Protein AF-A0A7S4DK28-F1 (afdb_monomer_lite)

Secondary structure (DSSP, 8-state):
-TTTTSSSS--TTHHHHHHSPPP-PPP--SPPPPP--HHHHHHHHHHHH-TTS-------TTS--PPPHHHHHHHHHHHHHHHH---HHHHHHHHHHHHHHHHHHHHHHHHHHHHHHHHHTTHHHHTSHHHHHHHHHHHHHHHHS-GGGS-HHHHHHHHHHIIIIIS---HHHHHTT-SHHHHHHHHHHHHHH-GGGG-S-HHHHHHHHHHHSS--------TT--HHHHHHHHHHHHHHHHTS---HHHHHHHHHHHHHHGGGS-HHHHHHHHHHH-

Foldseek 3Di:
DPVVCPDVDDDPCVVVCVVVPDDDDDPDPDDDDDDDDQLVVQLVVVCVVCVVQPPPDDDDVVPVDQPRLSSQLSVQLVCCCVPVVDDSVRSNVVSVVVVVVLLVVLLVLLLVLLVCCLVPPCVVQVVDPVSVVLLVVVVVVCVVPPPVPDDPVVVVVNLCCCQCPVSVHDPSSLVNNPDDSSVVSSLSSCCSHPVSNVDDPVVVVCVVCVCVPDPDPPPPPDPPDDLVVVLVVLLVVVVVVVPDPDDPVVVVVVVVVCVVCLVVDDPVSSVSNVVSVD

Structure (mmCIF, N/CA/C/O backbone):
data_AF-A0A7S4DK28-F1
#
_entry.id   AF-A0A7S4DK28-F1
#
loop_
_atom_site.group_PDB
_atom_site.id
_atom_site.type_symbol
_atom_site.label_atom_id
_atom_site.label_alt_id
_atom_site.label_comp_id
_atom_site.label_asym_id
_atom_site.label_entity_id
_atom_site.label_seq_id
_atom_site.pdbx_PDB_ins_code
_atom_site.Cartn_x
_atom_site.Cartn_y
_atom_site.Cartn_z
_atom_site.occupancy
_atom_site.B_iso_or_equiv
_atom_site.auth_seq_id
_atom_site.auth_comp_id
_atom_site.auth_asym_id
_atom_site.auth_atom_id
_atom_site.pdbx_PDB_model_num
ATOM 1 N N . MET A 1 1 ? 9.542 38.299 45.474 1.00 77.19 1 MET A N 1
ATOM 2 C CA . MET A 1 1 ? 10.871 38.608 44.904 1.00 77.19 1 MET A CA 1
ATOM 3 C C . MET A 1 1 ? 10.907 39.960 44.199 1.00 77.19 1 MET A C 1
ATOM 5 O O . MET A 1 1 ? 11.584 40.838 44.705 1.00 77.19 1 MET A O 1
ATOM 9 N N . ILE A 1 2 ? 10.165 40.184 43.101 1.00 83.56 2 ILE A N 1
ATOM 10 C CA . ILE A 1 2 ? 10.126 41.513 42.442 1.00 83.56 2 ILE A CA 1
ATOM 11 C C . ILE A 1 2 ? 9.365 42.534 43.308 1.00 83.56 2 ILE A C 1
ATOM 13 O O . ILE A 1 2 ? 9.913 43.566 43.671 1.00 83.56 2 ILE A O 1
ATOM 17 N N . ARG A 1 3 ? 8.139 42.205 43.753 1.00 83.81 3 ARG A N 1
ATOM 18 C CA . ARG A 1 3 ? 7.359 43.064 44.675 1.00 83.81 3 ARG A CA 1
ATOM 19 C C . ARG A 1 3 ? 8.015 43.280 46.044 1.00 83.81 3 ARG A C 1
ATOM 21 O O . ARG A 1 3 ? 7.770 44.294 46.674 1.00 83.81 3 ARG A O 1
ATOM 28 N N . SER A 1 4 ? 8.829 42.327 46.497 1.00 87.81 4 SER A N 1
ATOM 29 C CA . SER A 1 4 ? 9.547 42.403 47.777 1.00 87.81 4 SER A CA 1
ATOM 30 C C . SER A 1 4 ? 10.893 43.133 47.673 1.00 87.81 4 SER A C 1
ATOM 32 O O . SER A 1 4 ? 11.624 43.165 48.654 1.00 87.81 4 SER A O 1
ATOM 34 N N . GLY A 1 5 ? 11.262 43.657 46.495 1.00 85.56 5 GLY A N 1
ATOM 35 C CA . GLY A 1 5 ? 12.517 44.388 46.272 1.00 85.56 5 GLY A CA 1
ATOM 36 C C . GLY A 1 5 ? 13.781 43.524 46.179 1.00 85.56 5 GLY A C 1
ATOM 37 O O . GLY A 1 5 ? 14.866 44.048 45.970 1.00 85.56 5 GLY A O 1
ATOM 38 N N . THR A 1 6 ? 13.658 42.200 46.291 1.00 91.38 6 THR A N 1
ATOM 39 C CA . THR A 1 6 ? 14.779 41.245 46.214 1.00 91.38 6 THR A CA 1
ATOM 40 C C . THR A 1 6 ? 15.391 41.172 44.810 1.00 91.38 6 THR A C 1
ATOM 42 O O . THR A 1 6 ? 16.567 40.862 44.662 1.00 91.38 6 THR A O 1
ATOM 45 N N . ILE A 1 7 ? 14.595 41.448 43.772 1.00 87.62 7 ILE A N 1
ATOM 46 C CA . ILE A 1 7 ? 15.046 41.551 42.378 1.00 87.62 7 ILE A CA 1
ATOM 47 C C . ILE A 1 7 ? 14.750 42.972 41.903 1.00 87.62 7 ILE A C 1
ATOM 49 O O . ILE A 1 7 ? 13.593 43.315 41.658 1.00 87.62 7 ILE A O 1
ATOM 53 N N . SER A 1 8 ? 15.796 43.788 41.781 1.00 88.44 8 SER A N 1
ATOM 54 C CA . SER A 1 8 ? 15.693 45.232 41.525 1.00 88.44 8 SER A CA 1
ATOM 55 C C . SER A 1 8 ? 15.269 45.570 40.095 1.00 88.44 8 SER A C 1
ATOM 57 O O . SER A 1 8 ? 14.624 46.588 39.864 1.00 88.44 8 SER A O 1
ATOM 59 N N . LYS A 1 9 ? 15.617 44.718 39.124 1.00 93.31 9 LYS A N 1
ATOM 60 C CA . LYS A 1 9 ? 15.214 44.865 37.722 1.00 93.31 9 LYS A CA 1
ATOM 61 C C . LYS A 1 9 ? 14.485 43.598 37.277 1.00 93.31 9 LYS A C 1
ATOM 63 O O . LYS A 1 9 ? 15.088 42.525 37.336 1.00 93.31 9 LYS A O 1
ATOM 68 N N . PRO A 1 10 ? 13.213 43.686 36.848 1.00 90.38 10 PRO A N 1
ATOM 69 C CA . PRO A 1 10 ? 12.496 42.517 36.369 1.00 90.38 10 PRO A CA 1
ATOM 70 C C . PRO A 1 10 ? 13.215 41.934 35.139 1.00 90.38 10 PRO A C 1
ATOM 72 O O . PRO A 1 10 ? 13.702 42.697 34.296 1.00 90.38 10 PRO A O 1
ATOM 75 N N . PRO A 1 11 ? 13.301 40.600 35.018 1.00 93.06 11 PRO A N 1
ATOM 76 C CA . PRO A 1 11 ? 13.865 39.954 33.838 1.00 93.06 11 PRO A CA 1
ATOM 77 C C . PRO A 1 11 ? 13.116 40.344 32.558 1.00 93.06 11 PRO A C 1
ATOM 79 O O . PRO A 1 11 ? 11.918 40.621 32.598 1.00 93.06 11 PRO A O 1
ATOM 82 N N . ALA A 1 12 ? 13.796 40.299 31.409 1.00 95.19 12 ALA A N 1
ATOM 83 C CA . ALA A 1 12 ? 13.218 40.696 30.119 1.00 95.19 12 ALA A CA 1
ATOM 84 C C . ALA A 1 12 ? 11.949 39.905 29.731 1.00 95.19 12 ALA A C 1
ATOM 86 O O . ALA A 1 12 ? 11.089 40.428 29.031 1.00 95.19 12 ALA A O 1
ATOM 87 N N . TRP A 1 13 ? 11.801 38.670 30.222 1.00 93.50 13 TRP A N 1
ATOM 88 C CA . TRP A 1 13 ? 10.624 37.828 29.986 1.00 93.50 13 TRP A CA 1
ATOM 89 C C . TRP A 1 13 ? 9.422 38.157 30.887 1.00 93.50 13 TRP A C 1
ATOM 91 O O . TRP A 1 13 ? 8.311 37.714 30.606 1.00 93.50 13 TRP A O 1
ATOM 101 N N . TYR A 1 14 ? 9.603 38.921 31.971 1.00 93.88 14 TYR A N 1
ATOM 102 C CA . TYR A 1 14 ? 8.549 39.160 32.964 1.00 93.88 14 TYR A CA 1
ATOM 103 C C . TYR A 1 14 ? 7.322 39.897 32.390 1.00 93.88 14 TYR A C 1
ATOM 105 O O . TYR A 1 14 ? 6.210 39.420 32.614 1.00 93.88 14 TYR A O 1
ATOM 113 N N . PRO A 1 15 ? 7.465 40.978 31.591 1.00 92.56 15 PRO A N 1
ATOM 114 C CA . PRO A 1 15 ? 6.314 41.623 30.952 1.00 92.56 15 PRO A CA 1
ATOM 115 C C . PRO A 1 15 ? 5.544 40.692 30.005 1.00 92.56 15 PRO A C 1
ATOM 117 O O . PRO A 1 15 ? 4.325 40.799 29.916 1.00 92.56 15 PRO A O 1
ATOM 120 N N . ILE A 1 16 ? 6.238 39.757 29.343 1.00 93.19 16 ILE A N 1
ATOM 121 C CA . ILE A 1 16 ? 5.635 38.785 28.418 1.00 93.19 16 ILE A CA 1
ATOM 122 C C . ILE A 1 16 ? 4.750 37.801 29.195 1.00 93.19 16 ILE A C 1
ATOM 124 O O . ILE A 1 16 ? 3.598 37.594 28.825 1.00 93.19 16 ILE A O 1
ATOM 128 N N . LEU A 1 17 ? 5.236 37.259 30.318 1.00 91.44 17 LEU A N 1
ATOM 129 C CA . LEU A 1 17 ? 4.437 36.365 31.170 1.00 91.44 17 LEU A CA 1
ATOM 130 C C . LEU A 1 17 ? 3.253 37.069 31.844 1.00 91.44 17 LEU A C 1
ATOM 132 O O . LEU A 1 17 ? 2.243 36.433 32.128 1.00 91.44 17 LEU A O 1
ATOM 136 N N . CYS A 1 18 ? 3.348 38.376 32.100 1.00 90.06 18 CYS A N 1
ATOM 137 C CA . CYS A 1 18 ? 2.207 39.145 32.598 1.00 90.06 18 CYS A CA 1
ATOM 138 C C . CYS A 1 18 ? 1.114 39.342 31.535 1.00 90.06 18 CYS A C 1
ATOM 140 O O . CYS A 1 18 ? -0.053 39.465 31.897 1.00 90.06 18 CYS A O 1
ATOM 142 N N . GLN A 1 19 ? 1.478 39.386 30.250 1.00 94.25 19 GLN A N 1
ATOM 143 C CA . GLN A 1 19 ? 0.526 39.492 29.136 1.00 94.25 19 GLN A CA 1
ATOM 144 C C . GLN A 1 19 ? -0.069 38.134 28.747 1.00 94.25 19 GLN A C 1
ATOM 146 O O . GLN A 1 19 ? -1.202 38.071 28.277 1.00 94.25 19 GLN A O 1
ATOM 151 N N . LEU A 1 20 ? 0.685 37.057 28.961 1.00 92.94 20 LEU A N 1
ATOM 152 C CA . LEU A 1 20 ? 0.301 35.684 28.657 1.00 92.94 20 LEU A CA 1
ATOM 153 C C . LEU A 1 20 ? 0.347 34.857 29.947 1.00 92.94 20 LEU A C 1
ATOM 155 O O . LEU A 1 20 ? 1.321 34.129 30.169 1.00 92.94 20 LEU A O 1
ATOM 159 N N . PRO A 1 21 ? -0.664 34.989 30.831 1.00 89.00 21 PRO A N 1
ATOM 160 C CA . PRO A 1 21 ? -0.707 34.180 32.037 1.00 89.00 21 PRO A CA 1
ATOM 161 C C . PRO A 1 21 ? -0.711 32.692 31.655 1.00 89.00 21 PRO A C 1
ATOM 163 O O . PRO A 1 21 ? -1.323 32.319 30.649 1.00 89.00 21 PRO A O 1
ATOM 166 N N . PRO A 1 22 ? -0.039 31.824 32.432 1.00 90.25 22 PRO A N 1
ATOM 167 C CA . PRO A 1 22 ? -0.053 30.397 32.157 1.00 90.25 22 PRO A CA 1
ATOM 168 C C . PRO A 1 22 ? -1.490 29.875 32.202 1.00 90.25 22 PRO A C 1
ATOM 170 O O . PRO A 1 22 ? -2.279 30.262 33.068 1.00 90.25 22 PRO A O 1
ATOM 173 N N . PHE A 1 23 ? -1.822 28.974 31.280 1.00 92.19 23 PHE A N 1
ATOM 174 C CA . PHE A 1 23 ? -3.086 28.256 31.338 1.00 92.19 23 PHE A CA 1
ATOM 175 C C . PHE A 1 23 ? -3.109 27.390 32.601 1.00 92.19 23 PHE A C 1
ATOM 177 O O . PHE A 1 23 ? -2.256 26.519 32.779 1.00 92.19 23 PHE A O 1
ATOM 184 N N . VAL A 1 24 ? -4.080 27.636 33.477 1.00 92.12 24 VAL A N 1
ATOM 185 C CA . VAL A 1 24 ? -4.356 26.776 34.628 1.00 92.12 24 VAL A CA 1
ATOM 186 C C . VAL A 1 24 ? -5.523 25.880 34.224 1.00 92.12 24 VAL A C 1
ATOM 188 O O . VAL A 1 24 ? -6.652 26.377 34.165 1.00 92.12 24 VAL A O 1
ATOM 191 N N . PRO A 1 25 ? -5.282 24.597 33.889 1.00 88.19 25 PRO A N 1
ATOM 192 C CA . PRO A 1 25 ? -6.380 23.693 33.595 1.00 88.19 25 PRO A CA 1
ATOM 193 C C . PRO A 1 25 ? -7.300 23.604 34.819 1.00 88.19 25 PRO A C 1
ATOM 195 O O . PRO A 1 25 ? -6.808 23.623 35.954 1.00 88.19 25 PRO A O 1
ATOM 198 N N . PRO A 1 26 ? -8.625 23.505 34.625 1.00 90.31 26 PRO A N 1
ATOM 199 C CA . PRO A 1 26 ? -9.523 23.223 35.733 1.00 90.31 26 PRO A CA 1
ATOM 200 C C . PRO A 1 26 ? -9.115 21.895 36.394 1.00 90.31 26 PRO A C 1
ATOM 202 O O . PRO A 1 26 ? -8.622 20.999 35.701 1.00 90.31 26 PRO A O 1
ATOM 205 N N . PRO A 1 27 ? -9.298 21.744 37.718 1.00 89.50 27 PRO A N 1
ATOM 206 C CA . PRO A 1 27 ? -9.017 20.483 38.389 1.00 89.50 27 PRO A CA 1
ATOM 207 C C . PRO A 1 27 ? -9.856 19.373 37.748 1.00 89.50 27 PRO A C 1
ATOM 209 O O . PRO A 1 27 ? -11.085 19.420 37.756 1.00 89.50 27 PRO A O 1
ATOM 212 N N . ILE A 1 28 ? -9.177 18.390 37.160 1.00 89.19 28 ILE A N 1
ATOM 213 C CA . ILE A 1 28 ? -9.814 17.217 36.567 1.00 89.19 28 ILE A CA 1
ATOM 214 C C . ILE A 1 28 ? -10.183 16.286 37.728 1.00 89.19 28 ILE A C 1
ATOM 216 O O . ILE A 1 28 ? -9.306 15.683 38.343 1.00 89.19 28 ILE A O 1
ATOM 220 N N . ALA A 1 29 ? -11.472 16.231 38.069 1.00 83.50 29 ALA A N 1
ATOM 221 C CA . ALA A 1 29 ? -11.976 15.455 39.205 1.00 83.50 29 ALA A CA 1
ATOM 222 C C . ALA A 1 29 ? -11.996 13.937 38.945 1.00 83.50 29 ALA A C 1
ATOM 224 O O . ALA A 1 29 ? -11.961 13.152 39.890 1.00 83.50 29 ALA A O 1
ATOM 225 N N . GLU A 1 30 ? -12.035 13.527 37.676 1.00 89.81 30 GLU A N 1
ATOM 226 C CA . GLU A 1 30 ? -12.199 12.133 37.261 1.00 89.81 30 GLU A CA 1
ATOM 227 C C . GLU A 1 30 ? -11.180 11.756 36.187 1.00 89.81 30 GLU A C 1
ATOM 229 O O . GLU A 1 30 ? -10.823 12.566 35.332 1.00 89.81 30 GLU A O 1
ATOM 234 N N . ALA A 1 31 ? -10.712 10.507 36.212 1.00 89.94 31 ALA A N 1
ATOM 235 C CA . ALA A 1 31 ? -9.841 10.002 35.159 1.00 89.94 31 ALA A CA 1
ATOM 236 C C . ALA A 1 31 ? -10.562 10.067 33.794 1.00 89.94 31 ALA A C 1
ATOM 238 O O . ALA A 1 31 ? -11.756 9.767 33.723 1.00 89.94 31 ALA A O 1
ATOM 239 N N . PRO A 1 32 ? -9.864 10.438 32.706 1.00 89.81 32 PRO A N 1
ATOM 240 C CA . PRO A 1 32 ? -10.473 10.493 31.384 1.00 89.81 32 PRO A CA 1
ATOM 241 C C . PRO A 1 32 ? -11.007 9.116 30.973 1.00 89.81 32 PRO A C 1
ATOM 243 O O . PRO A 1 32 ? -10.368 8.089 31.212 1.00 89.81 32 PRO A O 1
ATOM 246 N N . ALA A 1 33 ? -12.181 9.102 30.339 1.00 91.62 33 ALA A N 1
ATOM 247 C CA . ALA A 1 33 ? -12.779 7.875 29.829 1.00 91.62 33 ALA A CA 1
ATOM 248 C C . ALA A 1 33 ? -11.897 7.239 28.743 1.00 91.62 33 ALA A C 1
ATOM 250 O O . ALA A 1 33 ? -11.272 7.936 27.940 1.00 91.62 33 ALA A O 1
ATOM 251 N N . ASN A 1 34 ? -11.874 5.905 28.700 1.00 94.38 34 ASN A N 1
ATOM 252 C CA . ASN A 1 34 ? -11.157 5.182 27.656 1.00 94.38 34 ASN A CA 1
ATOM 253 C C . ASN A 1 34 ? -11.859 5.368 26.300 1.00 94.38 34 ASN A C 1
ATOM 255 O O . ASN A 1 34 ? -13.059 5.110 26.188 1.00 94.38 34 ASN A O 1
ATOM 259 N N . ILE A 1 35 ? -11.113 5.788 25.277 1.00 94.94 35 ILE A N 1
ATOM 260 C CA . ILE A 1 35 ? -11.628 5.945 23.912 1.00 94.94 35 ILE A CA 1
ATOM 261 C C . ILE A 1 35 ? -11.543 4.581 23.227 1.00 94.94 35 ILE A C 1
ATOM 263 O O . ILE A 1 35 ? -10.454 4.035 23.068 1.00 94.94 35 ILE A O 1
ATOM 267 N N . VAL A 1 36 ? -12.692 4.029 22.838 1.00 94.88 36 VAL A N 1
ATOM 268 C CA . VAL A 1 36 ? -12.794 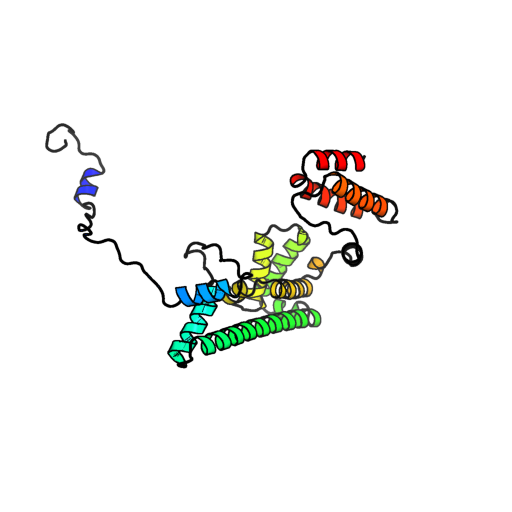2.729 22.162 1.00 94.88 36 VAL A CA 1
ATOM 269 C C . VAL A 1 36 ? -13.535 2.924 20.847 1.00 94.88 36 VAL A C 1
ATOM 271 O O . VAL A 1 36 ? -14.644 3.463 20.843 1.00 94.88 36 VAL A O 1
ATOM 274 N N . PHE A 1 37 ? -12.947 2.470 19.741 1.00 95.75 37 PHE A N 1
ATOM 275 C CA . PHE A 1 37 ? -13.574 2.544 18.425 1.00 95.75 37 PHE A CA 1
ATOM 276 C C . PHE A 1 37 ? -14.290 1.229 18.079 1.00 95.75 37 PHE A C 1
ATOM 278 O O . PHE A 1 37 ? -13.805 0.147 18.423 1.00 95.75 37 PHE A O 1
ATOM 285 N N . PRO A 1 38 ? -15.417 1.270 17.340 1.00 94.62 38 PRO A N 1
ATOM 286 C CA . PRO A 1 38 ? -16.104 0.056 16.886 1.00 94.62 38 PRO A CA 1
ATOM 287 C C . PRO A 1 38 ? -15.207 -0.882 16.059 1.00 94.62 38 PRO A C 1
ATOM 289 O O . PRO A 1 38 ? -15.365 -2.104 16.099 1.00 94.62 38 PRO A O 1
ATOM 292 N N . THR A 1 39 ? -14.235 -0.317 15.340 1.00 96.38 39 THR A N 1
ATOM 293 C CA . THR A 1 39 ? -13.264 -1.043 14.515 1.00 96.38 39 THR A CA 1
ATOM 294 C C . THR A 1 39 ? -12.238 -1.828 15.328 1.00 96.38 39 THR A C 1
ATOM 296 O O . THR A 1 39 ? -11.752 -2.839 14.826 1.00 96.38 39 THR A O 1
ATOM 299 N N . ASP A 1 40 ? -11.947 -1.443 16.576 1.00 95.31 40 ASP A N 1
ATOM 300 C CA . ASP A 1 40 ? -10.876 -2.052 17.385 1.00 95.31 40 ASP A CA 1
ATOM 301 C C . ASP A 1 40 ? -11.120 -3.550 17.605 1.00 95.31 40 ASP A C 1
ATOM 303 O O . ASP A 1 40 ? -10.220 -4.386 17.478 1.00 95.31 40 ASP A O 1
ATOM 307 N N . ARG A 1 41 ? -12.378 -3.918 17.890 1.00 96.38 41 ARG A N 1
ATOM 308 C CA . ARG A 1 41 ? -12.779 -5.320 18.063 1.00 96.38 41 ARG A CA 1
ATOM 309 C C . ARG A 1 41 ? -12.643 -6.104 16.756 1.00 96.38 41 ARG A C 1
ATOM 311 O O . ARG A 1 41 ? -12.155 -7.233 16.781 1.00 96.38 41 ARG A O 1
ATOM 318 N N . LEU A 1 42 ? -13.088 -5.531 15.637 1.00 97.19 42 LEU A N 1
ATOM 319 C CA . LEU A 1 42 ? -13.063 -6.191 14.328 1.00 97.19 42 LEU A CA 1
ATOM 320 C C . LEU A 1 42 ? -11.626 -6.399 13.838 1.00 97.19 42 LEU A C 1
ATOM 322 O O . LEU A 1 42 ? -11.283 -7.492 13.388 1.00 97.19 42 LEU A O 1
ATOM 326 N N . GLN A 1 43 ? -10.778 -5.385 14.012 1.00 95.31 43 GLN A N 1
ATOM 327 C CA . GLN A 1 43 ? -9.355 -5.440 13.699 1.00 95.31 43 GLN A CA 1
ATOM 328 C C . GLN A 1 43 ? -8.672 -6.566 14.479 1.00 95.31 43 GLN A C 1
ATOM 330 O O . GLN A 1 43 ? -8.048 -7.440 13.880 1.00 95.31 43 GLN A O 1
ATOM 335 N N . ARG A 1 44 ? -8.871 -6.615 15.803 1.00 93.69 44 ARG A N 1
ATOM 336 C CA . ARG A 1 44 ? -8.283 -7.656 16.656 1.00 93.69 44 ARG A CA 1
ATOM 337 C C . ARG A 1 44 ? -8.709 -9.066 16.239 1.00 93.69 44 ARG A C 1
ATOM 339 O O . ARG A 1 44 ? -7.887 -9.978 16.240 1.00 93.69 44 ARG A O 1
ATOM 346 N N . ILE A 1 45 ? -9.982 -9.261 15.884 1.00 95.00 45 ILE A N 1
ATOM 347 C CA . ILE A 1 45 ? -10.483 -10.556 15.393 1.00 95.00 45 ILE A CA 1
ATOM 348 C C . ILE A 1 45 ? -9.808 -10.934 14.070 1.00 95.00 45 ILE A C 1
ATOM 350 O O . ILE A 1 45 ? -9.465 -12.100 13.867 1.00 95.00 45 ILE A O 1
ATOM 354 N N . TYR A 1 46 ? -9.625 -9.972 13.165 1.00 94.69 46 TYR A N 1
ATOM 355 C CA . TYR A 1 46 ? -8.959 -10.209 11.890 1.00 94.69 46 TYR A CA 1
ATOM 356 C C . TYR A 1 46 ? -7.485 -10.596 12.072 1.00 94.69 46 TYR A C 1
ATOM 358 O O . TYR A 1 46 ? -7.065 -11.604 11.507 1.00 94.69 46 TYR A O 1
ATOM 366 N N . GLU A 1 47 ? -6.737 -9.872 12.907 1.00 92.00 47 GLU A N 1
ATOM 367 C CA . GLU A 1 47 ? -5.328 -10.157 13.229 1.00 92.00 47 GLU A CA 1
ATOM 368 C C . GLU A 1 47 ? -5.159 -11.539 13.877 1.00 92.00 47 GLU A C 1
ATOM 370 O O . GLU A 1 47 ? -4.294 -12.315 13.483 1.00 92.00 47 GLU A O 1
ATOM 375 N N . GLN A 1 48 ? -6.044 -11.911 14.810 1.00 93.06 48 GLN A N 1
ATOM 376 C CA . GLN A 1 48 ? -6.031 -13.242 15.433 1.00 93.06 48 GLN A CA 1
ATOM 377 C C . GLN A 1 48 ? -6.246 -14.380 14.429 1.00 93.06 48 GLN A C 1
ATOM 379 O O . GLN A 1 48 ? -5.716 -15.475 14.611 1.00 93.06 48 GLN A O 1
ATOM 384 N N . ARG A 1 49 ? -7.046 -14.143 13.384 1.00 93.81 49 ARG A N 1
ATOM 385 C CA . ARG A 1 49 ? -7.329 -15.130 12.331 1.00 93.81 49 ARG A CA 1
ATOM 386 C C . ARG A 1 49 ? -6.272 -15.160 11.235 1.00 93.81 49 ARG A C 1
ATOM 388 O O . ARG A 1 49 ? -6.179 -16.165 10.538 1.00 93.81 49 ARG A O 1
ATOM 395 N N . ASN A 1 50 ? -5.486 -14.095 11.094 1.00 88.75 50 ASN A N 1
ATOM 396 C CA . ASN A 1 50 ? -4.470 -13.951 10.059 1.00 88.75 50 ASN A CA 1
ATOM 397 C C . ASN A 1 50 ? -3.117 -13.586 10.693 1.00 88.75 50 ASN A C 1
ATOM 399 O O . ASN A 1 50 ? -2.675 -12.446 10.556 1.00 88.75 50 ASN A O 1
ATOM 403 N N . PRO A 1 51 ? -2.424 -14.539 11.353 1.00 85.25 51 PRO A N 1
ATOM 404 C CA . PRO A 1 51 ? -1.168 -14.261 12.059 1.00 85.25 51 PRO A CA 1
ATOM 405 C C . PRO A 1 51 ? -0.027 -13.784 11.151 1.00 85.25 51 PRO A C 1
ATOM 407 O O . PRO A 1 51 ? 0.970 -13.266 11.640 1.00 85.25 51 PRO A O 1
ATOM 410 N N . SER A 1 52 ? -0.153 -13.982 9.834 1.00 78.12 52 SER A N 1
ATOM 411 C CA . SER A 1 52 ? 0.790 -13.473 8.835 1.00 78.12 52 SER A CA 1
ATOM 412 C C . SER A 1 52 ? 0.692 -11.961 8.628 1.00 78.12 52 SER A C 1
ATOM 414 O O . SER A 1 52 ? 1.608 -11.373 8.058 1.00 78.12 52 SER A O 1
ATOM 416 N N . VAL A 1 53 ? -0.407 -11.332 9.054 1.00 78.44 53 VAL A N 1
ATOM 417 C CA . VAL A 1 53 ? -0.561 -9.878 9.016 1.00 78.44 53 VAL A CA 1
ATOM 418 C C . VAL A 1 53 ? 0.261 -9.316 10.167 1.00 78.44 53 VAL A C 1
ATOM 420 O O . VAL A 1 53 ? -0.155 -9.349 11.324 1.00 78.44 53 VAL A O 1
ATOM 423 N N . VAL A 1 54 ? 1.466 -8.850 9.844 1.00 66.62 54 VAL A N 1
ATOM 424 C CA . VAL A 1 54 ? 2.346 -8.191 10.810 1.00 66.62 54 VAL A CA 1
ATOM 425 C C . VAL A 1 54 ? 1.628 -6.938 11.324 1.00 66.62 54 VAL A C 1
ATOM 427 O O . VAL A 1 54 ? 1.141 -6.155 10.502 1.00 66.62 54 VAL A O 1
ATOM 430 N N . PRO A 1 55 ? 1.528 -6.729 12.651 1.00 64.94 55 PRO A N 1
ATOM 431 C CA . PRO A 1 55 ? 1.056 -5.465 13.194 1.00 64.94 55 PRO A CA 1
ATOM 432 C C . PRO A 1 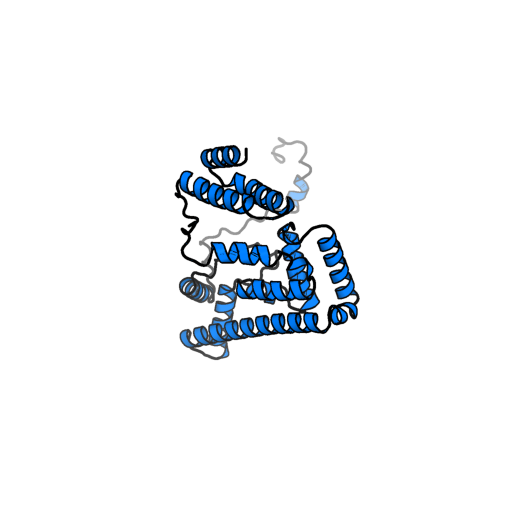55 ? 1.956 -4.358 12.653 1.00 64.94 55 PRO A C 1
ATOM 434 O O . PRO A 1 55 ? 3.154 -4.355 12.928 1.00 64.94 55 PRO A O 1
ATOM 437 N N . ASP A 1 56 ? 1.388 -3.473 11.838 1.00 62.97 56 ASP A N 1
ATOM 438 C CA . ASP A 1 56 ? 2.158 -2.423 11.180 1.00 62.97 56 ASP A CA 1
ATOM 439 C C . ASP A 1 56 ? 2.854 -1.569 12.248 1.00 62.97 56 ASP A C 1
ATOM 441 O O . ASP A 1 56 ? 2.237 -1.204 13.262 1.00 62.97 56 ASP A O 1
ATOM 445 N N . GLU A 1 57 ? 4.143 -1.277 12.055 1.00 62.97 57 GLU A N 1
ATOM 446 C CA . GLU A 1 57 ? 4.847 -0.357 12.942 1.00 62.97 57 GLU A CA 1
ATOM 447 C C . GLU A 1 57 ? 4.103 0.974 12.876 1.00 62.97 57 GLU A C 1
ATOM 449 O O . GLU A 1 57 ? 3.998 1.591 11.816 1.00 62.97 57 GLU A O 1
ATOM 454 N N . ARG A 1 58 ? 3.512 1.389 14.003 1.00 60.00 58 ARG A N 1
ATOM 455 C CA . ARG A 1 58 ? 2.702 2.606 14.070 1.00 60.00 58 ARG A CA 1
ATOM 456 C C . ARG A 1 58 ? 3.595 3.811 13.799 1.00 60.00 58 ARG A C 1
ATOM 458 O O . ARG A 1 58 ? 4.204 4.358 14.717 1.00 60.00 58 ARG A O 1
ATOM 465 N N . LYS A 1 59 ? 3.677 4.211 12.534 1.00 59.72 59 LYS A N 1
ATOM 466 C CA . LYS A 1 59 ? 4.360 5.430 12.120 1.00 59.72 59 LYS A CA 1
ATOM 467 C C . LYS A 1 59 ? 3.529 6.651 12.526 1.00 59.72 59 LYS A C 1
ATOM 469 O O . LYS A 1 59 ? 2.302 6.554 12.634 1.00 59.72 59 LYS A O 1
ATOM 474 N N . PRO A 1 60 ? 4.169 7.794 12.810 1.00 60.53 60 PRO A N 1
ATOM 475 C CA . PRO A 1 60 ? 3.453 9.007 13.174 1.00 60.53 60 PRO A CA 1
ATOM 476 C C . PRO A 1 60 ? 2.503 9.469 12.061 1.00 60.53 60 PRO A C 1
ATOM 478 O O . PRO A 1 60 ? 2.829 9.362 10.885 1.00 60.53 60 PRO A O 1
ATOM 481 N N . TYR A 1 61 ? 1.364 10.063 12.431 1.00 52.78 61 TYR A N 1
ATOM 482 C CA . TYR A 1 61 ? 0.283 10.449 11.505 1.00 52.78 61 TYR A CA 1
ATOM 483 C C . TYR A 1 61 ? 0.689 11.415 10.372 1.00 52.78 61 TYR A C 1
ATOM 485 O O . TYR A 1 61 ? -0.046 11.558 9.397 1.00 52.78 61 TYR A O 1
ATOM 493 N N . TRP A 1 62 ? 1.811 12.132 10.513 1.00 61.19 62 TRP A N 1
ATOM 494 C CA . TRP A 1 62 ? 2.315 13.053 9.486 1.00 61.19 62 TRP A CA 1
ATOM 495 C C . TRP A 1 62 ? 3.100 12.343 8.381 1.00 61.19 62 TRP A C 1
ATOM 497 O O . TRP A 1 62 ? 3.309 12.908 7.309 1.00 61.19 62 TRP A O 1
ATOM 507 N N . GLU A 1 63 ? 3.540 11.112 8.620 1.00 62.59 63 GLU A N 1
ATOM 508 C CA . GLU A 1 63 ? 3.963 10.220 7.555 1.00 62.59 63 GLU A CA 1
ATOM 509 C C . GLU A 1 63 ? 2.676 9.643 6.988 1.00 62.59 63 GLU A C 1
ATOM 511 O O . GLU A 1 63 ? 2.012 8.913 7.713 1.00 62.59 63 GLU A O 1
ATOM 516 N N . GLU A 1 64 ? 2.288 10.027 5.763 1.00 55.97 64 GLU A N 1
ATOM 517 C CA . GLU A 1 64 ? 1.083 9.564 5.049 1.00 55.97 64 GLU A CA 1
ATOM 518 C C . GLU A 1 64 ? 0.881 8.051 5.220 1.00 55.97 64 GLU A C 1
ATOM 520 O O . GLU A 1 64 ? 1.363 7.229 4.432 1.00 55.97 64 GLU A O 1
ATOM 525 N N . THR A 1 65 ? 0.205 7.674 6.300 1.00 58.00 65 THR A N 1
ATOM 526 C CA . THR A 1 65 ? 0.157 6.299 6.759 1.00 58.00 65 THR A CA 1
ATOM 527 C C . THR A 1 65 ? -1.075 5.724 6.122 1.00 58.00 65 THR A C 1
ATOM 529 O O . THR A 1 65 ? -2.208 6.105 6.392 1.00 58.00 65 THR A O 1
ATOM 532 N N . THR A 1 66 ? -0.816 4.860 5.158 1.00 66.69 66 THR A N 1
ATOM 533 C CA . THR A 1 66 ? -1.843 4.008 4.592 1.00 66.69 66 THR A CA 1
ATOM 534 C C . THR A 1 66 ? -2.421 3.166 5.718 1.00 66.69 66 THR A C 1
ATOM 536 O O . THR A 1 66 ? -1.649 2.605 6.492 1.00 66.69 66 THR A O 1
ATOM 539 N N . ASP A 1 67 ? -3.751 3.094 5.820 1.00 76.25 67 ASP A N 1
ATOM 540 C CA . ASP A 1 67 ? -4.386 2.301 6.870 1.00 76.25 67 ASP A CA 1
ATOM 541 C C . ASP A 1 67 ? -3.821 0.871 6.849 1.00 76.25 67 ASP A C 1
ATOM 543 O O . ASP A 1 67 ? -3.792 0.237 5.786 1.00 76.25 67 ASP A O 1
ATOM 547 N N . PRO A 1 68 ? -3.385 0.320 7.992 1.00 82.06 68 PRO A N 1
ATOM 548 C CA . PRO A 1 68 ? -2.956 -1.067 8.050 1.00 82.06 68 PRO A CA 1
ATOM 549 C C . PRO A 1 68 ? -4.027 -1.986 7.458 1.00 82.06 68 PRO A C 1
ATOM 551 O O . PRO A 1 68 ? -5.227 -1.730 7.607 1.00 82.06 68 PRO A O 1
ATOM 554 N N . LEU A 1 69 ? -3.618 -3.081 6.805 1.00 84.94 69 LEU A N 1
ATOM 555 C CA . LEU A 1 69 ? -4.552 -4.008 6.149 1.00 84.94 69 LEU A CA 1
ATOM 556 C C . LEU A 1 69 ? -5.686 -4.443 7.092 1.00 84.94 69 LEU A C 1
ATOM 558 O O . LEU A 1 69 ? -6.847 -4.482 6.688 1.00 84.94 69 LEU A O 1
ATOM 562 N N . ALA A 1 70 ? -5.354 -4.701 8.359 1.00 89.88 70 ALA A N 1
ATOM 563 C CA . ALA A 1 70 ? -6.315 -5.080 9.385 1.00 89.88 70 ALA A CA 1
ATOM 564 C C . ALA A 1 70 ? -7.340 -3.974 9.697 1.00 89.88 70 ALA A C 1
ATOM 566 O O . ALA A 1 70 ? -8.529 -4.265 9.835 1.00 89.88 70 ALA A O 1
ATOM 567 N N . LEU A 1 71 ? -6.910 -2.709 9.749 1.00 90.38 71 LEU A N 1
ATOM 568 C CA . LEU A 1 71 ? -7.801 -1.568 9.963 1.00 90.38 71 LEU A CA 1
ATOM 569 C C . LEU A 1 71 ? -8.715 -1.351 8.754 1.00 90.38 71 LEU A C 1
ATOM 571 O O . LEU A 1 71 ? -9.922 -1.187 8.915 1.00 90.38 71 LEU A O 1
ATOM 575 N N . ARG A 1 72 ? -8.176 -1.437 7.533 1.00 89.75 72 ARG A N 1
ATOM 576 C CA . ARG A 1 72 ? -8.977 -1.353 6.304 1.00 89.75 72 ARG A CA 1
ATOM 577 C C . ARG A 1 72 ? -9.988 -2.492 6.203 1.00 89.75 72 ARG A C 1
ATOM 579 O O . ARG A 1 72 ? -11.129 -2.262 5.800 1.00 89.75 72 ARG A O 1
ATOM 586 N N . PHE A 1 73 ? -9.596 -3.711 6.573 1.00 94.12 73 PHE A N 1
ATOM 587 C CA . PHE A 1 73 ? -10.510 -4.846 6.650 1.00 94.12 73 PHE A CA 1
ATOM 588 C C . PHE A 1 73 ? -11.637 -4.568 7.648 1.00 94.12 73 PHE A C 1
ATOM 590 O O . PHE A 1 73 ? -12.807 -4.703 7.296 1.00 94.12 73 PHE A O 1
ATOM 597 N N . ALA A 1 74 ? -11.295 -4.122 8.860 1.00 96.12 74 ALA A N 1
ATOM 598 C CA . ALA A 1 74 ? -12.257 -3.777 9.900 1.00 96.12 74 ALA A CA 1
ATOM 599 C C . ALA A 1 74 ? -13.217 -2.662 9.458 1.00 96.12 74 ALA A C 1
ATOM 601 O O . ALA A 1 74 ? -14.424 -2.793 9.645 1.00 96.12 74 ALA A O 1
ATOM 602 N N . ALA A 1 75 ? -12.707 -1.609 8.817 1.00 95.50 75 ALA A N 1
ATOM 603 C CA . ALA A 1 75 ? -13.509 -0.519 8.268 1.00 95.50 75 ALA A CA 1
ATOM 604 C C . ALA A 1 75 ? -14.443 -1.005 7.149 1.00 95.50 75 ALA A C 1
ATOM 606 O O . ALA A 1 75 ? -15.618 -0.651 7.130 1.00 95.50 75 ALA A O 1
ATOM 607 N N . THR A 1 76 ? -13.956 -1.878 6.261 1.00 96.38 76 THR A N 1
ATOM 608 C CA . THR A 1 76 ? -14.772 -2.491 5.199 1.00 96.38 76 THR A CA 1
ATOM 609 C C . THR A 1 76 ? -15.868 -3.376 5.790 1.00 96.38 76 THR A C 1
ATOM 611 O O . THR A 1 76 ? -17.013 -3.330 5.351 1.00 96.38 76 THR A O 1
ATOM 614 N N . GLN A 1 77 ? -15.540 -4.183 6.801 1.00 98.31 77 GLN A N 1
ATOM 615 C CA . GLN A 1 77 ? -16.509 -5.022 7.496 1.00 98.31 77 GLN A CA 1
ATOM 616 C C . GLN A 1 77 ? -17.570 -4.170 8.204 1.00 98.31 77 GLN A C 1
ATOM 618 O O . GLN A 1 77 ? -18.755 -4.478 8.093 1.00 98.31 77 GLN A O 1
ATOM 623 N N . LEU A 1 78 ? -17.164 -3.099 8.891 1.00 98.25 78 LEU A N 1
ATOM 624 C CA . LEU A 1 78 ? -18.079 -2.178 9.563 1.00 98.25 78 LEU A CA 1
ATOM 625 C C . LEU A 1 78 ? -18.998 -1.474 8.558 1.00 98.25 78 LEU A C 1
ATOM 627 O O . LEU A 1 78 ? -20.208 -1.461 8.759 1.00 98.25 78 LEU A O 1
ATOM 631 N N . GLU A 1 79 ? -18.455 -0.989 7.438 1.00 97.81 79 GLU A N 1
ATOM 632 C CA . GLU A 1 79 ? -19.235 -0.383 6.353 1.00 97.81 79 GLU A CA 1
ATOM 633 C C . GLU A 1 79 ? -20.336 -1.333 5.856 1.00 97.81 79 GLU A C 1
ATOM 635 O O . GLU A 1 79 ? -21.486 -0.928 5.700 1.00 97.81 79 GLU A O 1
ATOM 640 N N . LEU A 1 80 ? -20.000 -2.605 5.635 1.00 98.12 80 LEU A N 1
ATOM 641 C CA . LEU A 1 80 ? -20.944 -3.630 5.183 1.00 98.12 80 LEU A CA 1
ATOM 642 C C . LEU A 1 80 ? -22.019 -3.945 6.237 1.00 98.12 80 LEU A C 1
ATOM 644 O O . LEU A 1 80 ? -23.168 -4.225 5.894 1.00 98.12 80 LEU A O 1
ATOM 648 N N . MET A 1 81 ? -21.671 -3.893 7.524 1.00 98.44 81 MET A N 1
ATOM 649 C CA . MET A 1 81 ? -22.640 -4.057 8.611 1.00 98.44 81 MET A CA 1
ATOM 650 C C . MET A 1 81 ? -23.601 -2.866 8.684 1.00 98.44 81 MET A C 1
ATOM 652 O O . MET A 1 81 ? -24.808 -3.064 8.793 1.00 98.44 81 MET A O 1
ATOM 656 N N . GLU A 1 82 ? -23.080 -1.643 8.594 1.00 98.19 82 GLU A N 1
ATOM 657 C CA . GLU A 1 82 ? -23.858 -0.411 8.747 1.00 98.19 82 GLU A CA 1
ATOM 658 C C . GLU A 1 82 ? -24.723 -0.099 7.523 1.00 98.19 82 GLU A C 1
ATOM 660 O O . GLU A 1 82 ? -25.897 0.239 7.666 1.00 98.19 82 GLU A O 1
ATOM 665 N N . LYS A 1 83 ? -24.165 -0.213 6.313 1.00 97.94 83 LYS A N 1
ATOM 666 C CA . LYS A 1 83 ? -24.848 0.200 5.078 1.00 97.94 83 LYS A CA 1
ATOM 667 C C . LYS A 1 83 ? -25.721 -0.894 4.481 1.00 97.94 83 LYS A C 1
ATOM 669 O O . LYS A 1 83 ? -26.796 -0.600 3.968 1.00 97.94 83 LYS A O 1
ATOM 674 N N . GLU A 1 84 ? -25.261 -2.143 4.516 1.00 97.56 84 GLU A N 1
ATOM 675 C CA . GLU A 1 84 ? -25.974 -3.274 3.905 1.00 97.56 84 GLU A CA 1
ATOM 676 C C . GLU A 1 84 ? -26.754 -4.106 4.936 1.00 97.56 84 GLU A C 1
ATOM 678 O O . GLU A 1 84 ? -27.465 -5.043 4.570 1.00 97.56 84 GLU A O 1
ATOM 683 N N . GLY A 1 85 ? -26.638 -3.783 6.231 1.00 98.12 85 GLY A N 1
ATOM 684 C CA . GLY A 1 85 ? -27.316 -4.515 7.303 1.00 98.12 85 GLY A CA 1
ATOM 685 C C . GLY A 1 85 ? -26.840 -5.964 7.434 1.00 98.12 85 GLY A C 1
ATOM 686 O O . GLY A 1 85 ? -27.578 -6.826 7.922 1.00 98.12 85 GLY A O 1
ATOM 687 N N . LEU A 1 86 ? -25.631 -6.274 6.953 1.00 98.38 86 LEU A N 1
ATOM 688 C CA . LEU A 1 86 ? -25.091 -7.625 7.028 1.00 98.38 86 LEU A CA 1
ATOM 689 C C . LEU A 1 86 ? -24.751 -7.988 8.474 1.00 98.38 86 LEU A C 1
ATOM 691 O O . LEU A 1 86 ? -24.237 -7.181 9.245 1.00 98.38 86 LEU A O 1
ATOM 695 N N . SER A 1 87 ? -24.979 -9.252 8.837 1.00 98.31 87 SER A N 1
ATOM 696 C CA . SER A 1 87 ? -24.478 -9.769 10.111 1.00 98.31 87 SER A CA 1
ATOM 697 C C . SER A 1 87 ? -22.948 -9.764 10.128 1.00 98.31 87 SER A C 1
ATOM 699 O O . SER A 1 87 ? -22.321 -9.937 9.084 1.00 98.31 87 SER A O 1
ATOM 701 N N . GLU A 1 88 ? -22.339 -9.653 11.313 1.00 97.94 88 GLU A N 1
ATOM 702 C CA . GLU A 1 88 ? -20.876 -9.588 11.478 1.00 97.94 88 GLU A CA 1
ATOM 703 C C . GLU A 1 88 ? -20.148 -10.709 10.710 1.00 97.94 88 GLU A C 1
ATOM 705 O O . GLU A 1 88 ? -19.178 -10.452 10.003 1.00 97.94 88 GLU A O 1
ATOM 710 N N . ALA A 1 89 ? -20.662 -11.944 10.768 1.00 97.56 89 ALA A N 1
ATOM 711 C CA . ALA A 1 89 ? -20.088 -13.085 10.054 1.00 97.56 89 ALA A CA 1
ATOM 712 C C . ALA A 1 89 ? -20.220 -12.981 8.522 1.00 97.56 89 ALA A C 1
ATOM 714 O O . ALA A 1 89 ? -19.293 -13.355 7.802 1.00 97.56 89 ALA A O 1
ATOM 715 N N . LYS A 1 90 ? -21.351 -12.475 8.008 1.00 98.44 90 LYS A N 1
ATOM 716 C CA . LYS A 1 90 ? -21.543 -12.252 6.565 1.00 98.44 90 LYS A CA 1
ATOM 717 C C . LYS A 1 90 ? -20.677 -11.096 6.071 1.00 98.44 90 LYS A C 1
ATOM 719 O O . LYS A 1 90 ? -20.021 -11.239 5.044 1.00 98.44 90 LYS A O 1
ATOM 724 N N . ALA A 1 91 ? -20.624 -10.003 6.829 1.00 98.38 91 ALA A N 1
ATOM 725 C CA . ALA A 1 91 ? -19.783 -8.849 6.547 1.00 98.38 91 ALA A CA 1
ATOM 726 C C . ALA A 1 91 ? -18.296 -9.223 6.531 1.00 98.38 91 ALA A C 1
ATOM 728 O O . ALA A 1 91 ? -17.582 -8.805 5.629 1.00 98.38 91 ALA A O 1
ATOM 729 N N . TYR A 1 92 ? -17.843 -10.083 7.453 1.00 97.88 92 TYR A N 1
ATOM 730 C CA . TYR A 1 92 ? -16.473 -10.607 7.461 1.00 97.88 92 TYR A CA 1
ATOM 731 C C . TYR A 1 92 ? -16.130 -11.308 6.138 1.00 97.88 92 TYR A C 1
ATOM 733 O O . TYR A 1 92 ? -15.148 -10.968 5.484 1.00 97.88 92 TYR A O 1
ATOM 741 N N . ARG A 1 93 ? -16.975 -12.251 5.694 1.00 98.06 93 ARG A N 1
ATOM 742 C CA . ARG A 1 93 ? -16.768 -12.981 4.429 1.00 98.06 93 ARG A CA 1
ATOM 743 C C . ARG A 1 93 ? -16.836 -12.069 3.206 1.00 98.06 93 ARG A C 1
ATOM 745 O O . ARG A 1 93 ? -16.067 -12.240 2.264 1.00 98.06 93 ARG A O 1
ATOM 752 N N . ALA A 1 94 ? -17.752 -11.106 3.215 1.00 98.12 94 ALA A N 1
ATOM 753 C CA . ALA A 1 94 ? -17.885 -10.134 2.141 1.00 98.12 94 ALA A CA 1
ATOM 754 C C . ALA A 1 94 ? -16.671 -9.188 2.070 1.00 98.12 94 ALA A C 1
ATOM 756 O O . ALA A 1 94 ? -16.191 -8.912 0.969 1.00 98.12 94 ALA A O 1
ATOM 757 N N . ALA A 1 95 ? -16.123 -8.768 3.214 1.00 97.50 95 ALA A N 1
ATOM 758 C CA . ALA A 1 95 ? -14.893 -7.986 3.295 1.00 97.50 95 ALA A CA 1
ATOM 759 C C . ALA A 1 95 ? -13.683 -8.778 2.770 1.00 97.50 95 ALA A C 1
ATOM 761 O O . ALA A 1 95 ? -12.954 -8.264 1.922 1.00 97.50 95 ALA A O 1
ATOM 762 N N . GLU A 1 96 ? -13.522 -10.049 3.168 1.00 95.50 96 GLU A N 1
ATOM 763 C CA . GLU A 1 96 ? -12.474 -10.936 2.628 1.00 95.50 96 GLU A CA 1
ATOM 764 C C . GLU A 1 96 ? -12.568 -11.029 1.100 1.00 95.50 96 GLU A C 1
ATOM 766 O O . GLU A 1 96 ? -11.591 -10.794 0.388 1.00 95.50 96 GLU A O 1
ATOM 771 N N . ALA A 1 97 ? -13.764 -11.314 0.579 1.00 96.50 97 ALA A N 1
ATOM 772 C CA . ALA A 1 97 ? -13.994 -11.435 -0.857 1.00 96.50 97 ALA A CA 1
ATOM 773 C C . ALA A 1 97 ? -13.778 -10.111 -1.611 1.00 96.50 97 ALA A C 1
ATOM 775 O O . ALA A 1 97 ? -13.376 -10.116 -2.777 1.00 96.50 97 ALA A O 1
ATOM 776 N N . ARG A 1 98 ? -14.067 -8.964 -0.986 1.00 95.31 98 ARG A N 1
ATOM 777 C CA . ARG A 1 98 ? -13.819 -7.638 -1.565 1.00 95.31 98 ARG A CA 1
ATOM 778 C C . ARG A 1 98 ? -12.320 -7.366 -1.677 1.00 95.31 98 ARG A C 1
ATOM 780 O O . ARG A 1 98 ? -11.856 -7.128 -2.790 1.00 95.31 98 ARG A O 1
ATOM 787 N N . LEU A 1 99 ? -11.561 -7.519 -0.592 1.00 90.94 99 LEU A N 1
ATOM 788 C CA . LEU A 1 99 ? -10.109 -7.307 -0.614 1.00 90.94 99 LEU A CA 1
ATOM 789 C C . LEU A 1 99 ? -9.389 -8.302 -1.537 1.00 90.94 99 LEU A C 1
ATOM 791 O O . LEU A 1 99 ? -8.492 -7.915 -2.284 1.00 90.94 99 LEU A O 1
ATOM 795 N N . ALA A 1 100 ? -9.817 -9.568 -1.564 1.00 90.50 100 ALA A N 1
ATOM 796 C CA . ALA A 1 100 ? -9.258 -10.568 -2.473 1.00 90.50 100 ALA A CA 1
ATOM 797 C C . ALA A 1 100 ? -9.474 -10.200 -3.953 1.00 90.50 100 ALA A C 1
ATOM 799 O O . ALA A 1 100 ? -8.570 -10.364 -4.775 1.00 90.50 100 ALA A O 1
ATOM 800 N N . ARG A 1 101 ? -10.653 -9.664 -4.306 1.00 93.44 101 ARG A N 1
ATOM 801 C CA . ARG A 1 101 ? -10.930 -9.165 -5.664 1.00 93.44 101 ARG A CA 1
ATOM 802 C C . ARG A 1 101 ? -10.064 -7.963 -6.015 1.00 93.44 101 ARG A C 1
ATOM 804 O O . ARG A 1 101 ? -9.524 -7.924 -7.116 1.00 93.44 101 ARG A O 1
ATOM 811 N N . GLU A 1 102 ? -9.899 -7.023 -5.092 1.00 90.94 102 GLU A N 1
ATOM 812 C CA . GLU A 1 102 ? -9.056 -5.840 -5.287 1.00 90.94 102 GLU A CA 1
ATOM 813 C C . GLU A 1 102 ? -7.584 -6.222 -5.492 1.00 90.94 102 GLU A C 1
ATOM 815 O O . GLU A 1 102 ? -6.947 -5.724 -6.422 1.00 90.94 102 GLU A O 1
ATOM 820 N N . ARG A 1 103 ? -7.067 -7.174 -4.702 1.00 89.06 103 ARG A N 1
ATOM 821 C CA . ARG A 1 103 ? -5.724 -7.746 -4.888 1.00 89.06 103 ARG A CA 1
ATOM 822 C C . ARG A 1 103 ? -5.583 -8.413 -6.249 1.00 89.06 103 ARG A C 1
ATOM 824 O O . ARG A 1 103 ? -4.647 -8.112 -6.983 1.00 89.06 103 ARG A O 1
ATOM 831 N N . LYS A 1 104 ? -6.525 -9.286 -6.618 1.00 91.69 104 LYS A N 1
ATOM 832 C CA . LYS A 1 104 ? -6.504 -9.977 -7.915 1.00 91.69 104 LYS A CA 1
ATOM 833 C C . LYS A 1 104 ? -6.534 -8.992 -9.087 1.00 91.69 104 LYS A C 1
ATOM 835 O O . LYS A 1 104 ? -5.797 -9.180 -10.050 1.00 91.69 104 LYS A O 1
ATOM 840 N N . ALA A 1 105 ? -7.359 -7.950 -9.002 1.00 92.56 105 ALA A N 1
ATOM 841 C CA . ALA A 1 105 ? -7.429 -6.903 -10.016 1.00 92.56 105 ALA A CA 1
ATOM 842 C C . ALA A 1 105 ? -6.093 -6.159 -10.145 1.00 92.56 105 ALA A C 1
ATOM 844 O O . ALA A 1 105 ? -5.577 -6.012 -11.248 1.00 92.56 105 ALA A O 1
ATOM 845 N N . ALA A 1 106 ? -5.487 -5.776 -9.020 1.00 90.38 106 ALA A N 1
ATOM 846 C CA . ALA A 1 106 ? -4.200 -5.092 -9.013 1.00 90.38 106 ALA A CA 1
ATOM 847 C C . ALA A 1 106 ? -3.056 -5.954 -9.583 1.00 90.38 106 ALA A C 1
ATOM 849 O O . ALA A 1 106 ? -2.246 -5.463 -10.366 1.00 90.38 106 ALA A O 1
ATOM 850 N N . LEU A 1 107 ? -3.014 -7.250 -9.254 1.00 90.44 107 LEU A N 1
ATOM 851 C CA . LEU A 1 107 ? -2.058 -8.189 -9.856 1.00 90.44 107 LEU A CA 1
ATOM 852 C C . LEU A 1 107 ? -2.281 -8.335 -11.370 1.00 90.44 107 LEU A C 1
ATOM 854 O O . LEU A 1 107 ? -1.319 -8.378 -12.134 1.00 90.44 107 LEU A O 1
ATOM 858 N N . GLY A 1 108 ? -3.542 -8.366 -11.814 1.00 93.94 108 GLY A N 1
ATOM 859 C CA . GLY A 1 108 ? -3.892 -8.389 -13.235 1.00 93.94 108 GLY A CA 1
ATOM 860 C C . GLY A 1 108 ? -3.440 -7.131 -13.981 1.00 93.94 108 GLY A C 1
ATOM 861 O O . GLY A 1 108 ? -2.890 -7.233 -15.074 1.00 93.94 108 GLY A O 1
ATOM 862 N N . GLU A 1 109 ? -3.610 -5.954 -13.376 1.00 94.25 109 GLU A N 1
ATOM 863 C CA . GLU A 1 109 ? -3.130 -4.673 -13.910 1.00 94.25 109 GLU A CA 1
ATOM 864 C C . GLU A 1 109 ? -1.598 -4.642 -14.039 1.00 94.25 109 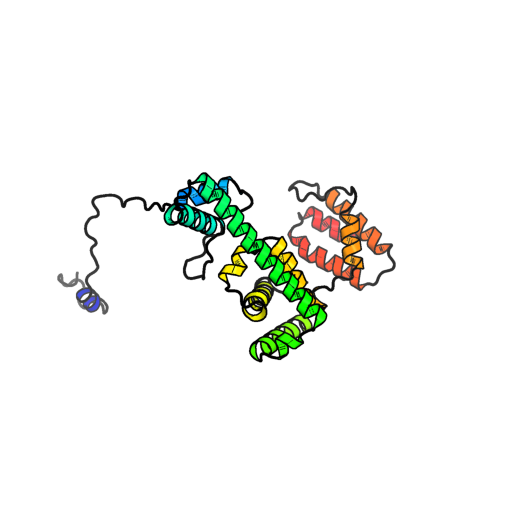GLU A C 1
ATOM 866 O O . GLU A 1 109 ? -1.086 -4.243 -15.085 1.00 94.25 109 GLU A O 1
ATOM 871 N N . LEU A 1 110 ? -0.863 -5.127 -13.030 1.00 92.44 110 LEU A N 1
ATOM 872 C CA . LEU A 1 110 ? 0.598 -5.265 -13.090 1.00 92.44 110 LEU A CA 1
ATOM 873 C C . LEU A 1 110 ? 1.042 -6.193 -14.225 1.00 92.44 110 LEU A C 1
ATOM 875 O O . LEU A 1 110 ? 1.920 -5.836 -15.012 1.00 92.44 110 LEU A O 1
ATOM 879 N N . ALA A 1 111 ? 0.417 -7.367 -14.335 1.00 93.12 111 ALA A N 1
ATOM 880 C CA . ALA A 1 111 ? 0.728 -8.333 -15.383 1.00 93.12 111 ALA A CA 1
ATOM 881 C C . ALA A 1 111 ? 0.439 -7.768 -16.783 1.00 93.12 111 ALA A C 1
ATOM 883 O O . ALA A 1 111 ? 1.258 -7.918 -17.692 1.00 93.12 111 ALA A O 1
ATOM 884 N N . ALA A 1 112 ? -0.690 -7.073 -16.949 1.00 95.25 112 ALA A N 1
ATOM 885 C CA . ALA A 1 112 ? -1.057 -6.414 -18.198 1.00 95.25 112 ALA A CA 1
ATOM 886 C C . ALA A 1 112 ? -0.079 -5.285 -18.558 1.00 95.25 112 ALA A C 1
ATOM 888 O O . ALA A 1 112 ? 0.334 -5.179 -19.713 1.00 95.25 112 ALA A O 1
ATOM 889 N N . ALA A 1 113 ? 0.343 -4.478 -17.580 1.00 94.62 113 ALA A N 1
ATOM 890 C CA . ALA A 1 113 ? 1.352 -3.445 -17.784 1.00 94.62 113 ALA A CA 1
ATOM 891 C C . ALA A 1 113 ? 2.694 -4.055 -18.218 1.00 94.62 113 ALA A C 1
ATOM 893 O O . ALA A 1 113 ? 3.258 -3.638 -19.229 1.00 94.62 113 ALA A O 1
ATOM 894 N N . ALA A 1 114 ? 3.172 -5.089 -17.521 1.00 93.88 114 ALA A N 1
ATOM 895 C CA . ALA A 1 114 ? 4.418 -5.770 -17.866 1.00 93.88 114 ALA A CA 1
ATOM 896 C C . ALA A 1 114 ? 4.366 -6.398 -19.270 1.00 93.88 114 ALA A C 1
ATOM 898 O O . ALA A 1 114 ? 5.335 -6.307 -20.023 1.00 93.88 114 ALA A O 1
ATOM 899 N N . ALA A 1 115 ? 3.242 -7.014 -19.648 1.00 94.94 115 ALA A N 1
ATOM 900 C CA . ALA A 1 115 ? 3.042 -7.557 -20.992 1.00 94.94 115 ALA A CA 1
ATOM 901 C C . ALA A 1 115 ? 3.058 -6.452 -22.061 1.00 94.94 115 ALA A C 1
ATOM 903 O O . ALA A 1 115 ? 3.761 -6.575 -23.062 1.00 94.94 115 ALA A O 1
ATOM 904 N N . ARG A 1 116 ? 2.360 -5.339 -21.809 1.00 95.31 116 ARG A N 1
ATOM 905 C CA . ARG A 1 116 ? 2.330 -4.177 -22.705 1.00 95.31 116 ARG A CA 1
ATOM 906 C C . ARG A 1 116 ? 3.726 -3.603 -22.948 1.00 95.31 116 ARG A C 1
ATOM 908 O O . ARG A 1 116 ? 4.044 -3.268 -24.085 1.00 95.31 116 ARG A O 1
ATOM 915 N N . PHE A 1 117 ? 4.558 -3.491 -21.913 1.00 95.06 117 PHE A N 1
ATOM 916 C CA . PHE A 1 117 ? 5.929 -2.990 -22.064 1.00 95.06 117 PHE A CA 1
ATOM 917 C C . PHE A 1 117 ? 6.862 -3.997 -22.735 1.00 95.06 117 PHE A C 1
ATOM 919 O O . PHE A 1 117 ? 7.737 -3.587 -23.489 1.00 95.06 117 PHE A O 1
ATOM 926 N N . ARG A 1 118 ? 6.635 -5.304 -22.569 1.00 93.50 118 ARG A N 1
ATOM 927 C CA . ARG A 1 118 ? 7.348 -6.322 -23.357 1.00 93.50 118 ARG A CA 1
ATOM 928 C C . ARG A 1 118 ? 7.033 -6.236 -24.851 1.00 93.50 118 ARG A C 1
ATOM 930 O O . ARG A 1 118 ? 7.928 -6.414 -25.667 1.00 93.50 118 ARG A O 1
ATOM 937 N N . GLU A 1 119 ? 5.780 -5.964 -25.208 1.00 95.19 119 GLU A N 1
ATOM 938 C CA . GLU A 1 119 ? 5.350 -5.863 -26.607 1.00 95.19 119 GLU A CA 1
ATOM 939 C C . GLU A 1 119 ? 5.781 -4.542 -27.259 1.00 95.19 119 GLU A C 1
ATOM 941 O O . GLU A 1 119 ? 6.313 -4.522 -28.368 1.00 95.19 119 GLU A O 1
ATOM 946 N N . LEU A 1 120 ? 5.542 -3.421 -26.578 1.00 93.44 120 LEU A N 1
ATOM 947 C CA . LEU A 1 120 ? 5.694 -2.086 -27.157 1.00 93.44 120 LEU A CA 1
ATOM 948 C C . LEU A 1 120 ? 7.031 -1.418 -26.813 1.00 93.44 120 LEU A C 1
ATOM 950 O O . LEU A 1 120 ? 7.322 -0.341 -27.346 1.00 93.44 120 LEU A O 1
ATOM 954 N N . GLY A 1 121 ? 7.821 -2.012 -25.916 1.00 92.75 121 GLY A N 1
ATOM 955 C CA . GLY A 1 121 ? 8.956 -1.351 -25.279 1.00 92.75 121 GLY A CA 1
ATOM 956 C C . GLY A 1 121 ? 8.511 -0.092 -24.533 1.00 92.75 121 GLY A C 1
ATOM 957 O O . GLY A 1 121 ? 7.376 0.022 -24.071 1.00 92.75 121 GLY A O 1
ATOM 958 N N . ASP A 1 122 ? 9.373 0.921 -24.500 1.00 91.19 122 ASP A N 1
ATOM 959 C CA . ASP A 1 122 ? 9.117 2.157 -23.744 1.00 91.19 122 ASP A CA 1
ATOM 960 C C . ASP A 1 122 ? 8.176 3.145 -24.429 1.00 91.19 122 ASP A C 1
ATOM 962 O O . ASP A 1 122 ? 7.876 4.199 -23.868 1.00 91.19 122 ASP A O 1
ATOM 966 N N . ARG A 1 123 ? 7.727 2.857 -25.657 1.00 90.12 123 ARG A N 1
ATOM 967 C CA . ARG A 1 123 ? 6.955 3.804 -26.479 1.00 90.12 123 ARG A CA 1
ATOM 968 C C . ARG A 1 123 ? 5.794 4.463 -25.720 1.00 90.12 123 ARG A C 1
ATOM 970 O O . ARG A 1 123 ? 5.640 5.675 -25.872 1.00 90.12 123 ARG A O 1
ATOM 977 N N . PRO A 1 124 ? 5.014 3.746 -24.879 1.00 89.56 124 PRO A N 1
ATOM 978 C CA . PRO A 1 124 ? 3.952 4.376 -24.100 1.00 89.56 124 PRO A CA 1
ATOM 979 C C . PRO A 1 124 ? 4.451 5.432 -23.105 1.00 89.56 124 PRO A C 1
ATOM 981 O O . PRO A 1 124 ? 3.771 6.433 -22.905 1.00 89.56 124 PRO A O 1
ATOM 984 N N . LEU A 1 125 ? 5.626 5.230 -22.499 1.00 89.94 125 LEU A N 1
ATOM 985 C CA . LEU A 1 125 ? 6.217 6.173 -21.543 1.00 89.94 125 LEU A CA 1
ATOM 986 C C . LEU A 1 125 ? 6.840 7.372 -22.247 1.00 89.94 125 LEU A C 1
ATOM 988 O O . LEU A 1 125 ? 6.788 8.486 -21.738 1.00 89.94 125 LEU A O 1
ATOM 992 N N . LEU A 1 126 ? 7.413 7.160 -23.433 1.00 91.06 126 LEU A N 1
ATOM 993 C CA . LEU A 1 126 ? 8.058 8.230 -24.184 1.00 91.06 126 LEU A CA 1
ATOM 994 C C . LEU A 1 126 ? 7.062 9.295 -24.658 1.00 91.06 126 LEU A C 1
ATOM 996 O O . LEU A 1 126 ? 7.488 10.417 -24.909 1.00 91.06 126 LEU A O 1
ATOM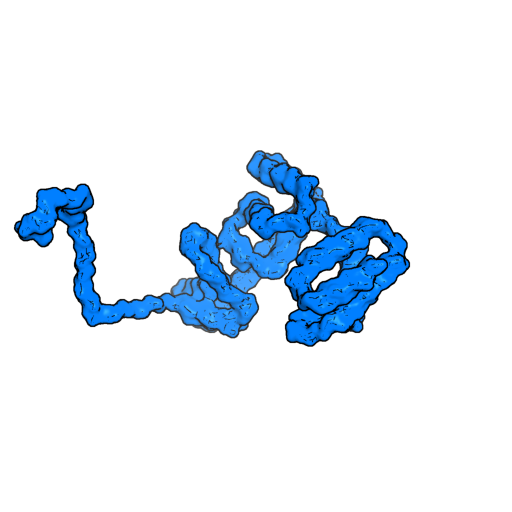 1000 N N . ALA A 1 127 ? 5.769 8.988 -24.775 1.00 92.81 127 ALA A N 1
ATOM 1001 C CA . ALA A 1 127 ? 4.751 9.960 -25.177 1.00 92.81 127 ALA A CA 1
ATOM 1002 C C . ALA A 1 127 ? 4.498 11.058 -24.122 1.00 92.81 127 ALA A C 1
ATOM 1004 O O . ALA A 1 127 ? 4.151 12.179 -24.491 1.00 92.81 127 ALA A O 1
ATOM 1005 N N . ASP A 1 128 ? 4.702 10.763 -22.835 1.00 94.31 128 ASP A N 1
ATOM 1006 C CA . ASP A 1 128 ? 4.526 11.717 -21.735 1.00 94.31 128 ASP A CA 1
ATOM 1007 C C . ASP A 1 128 ? 5.898 12.254 -21.271 1.00 94.31 128 ASP A C 1
ATOM 1009 O O . ASP A 1 128 ? 6.736 11.473 -20.810 1.00 94.31 128 ASP A O 1
ATOM 1013 N N . PRO A 1 129 ? 6.156 13.577 -21.337 1.00 94.50 129 PRO A N 1
ATOM 1014 C CA . PRO A 1 129 ? 7.423 14.164 -20.897 1.00 94.50 129 PRO A CA 1
ATOM 1015 C C . PRO A 1 129 ? 7.807 13.837 -19.447 1.00 94.50 129 PRO A C 1
ATOM 1017 O O . PRO A 1 129 ? 8.992 13.681 -19.148 1.00 94.50 129 PRO A O 1
ATOM 1020 N N . ARG A 1 130 ? 6.831 13.716 -18.536 1.00 92.81 130 ARG A N 1
ATOM 1021 C CA . ARG A 1 130 ? 7.085 13.399 -17.122 1.00 92.81 130 ARG A CA 1
ATOM 1022 C C . ARG A 1 130 ? 7.533 11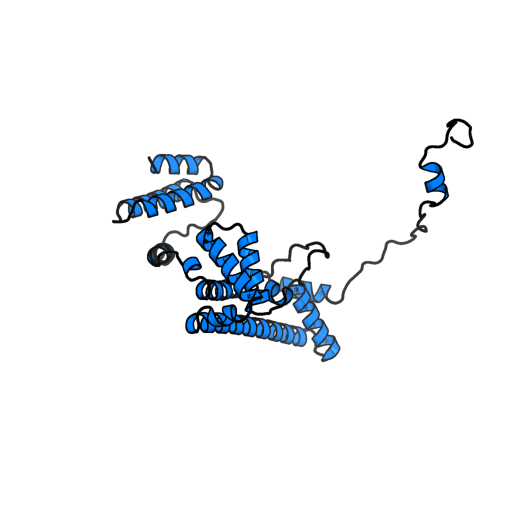.953 -16.956 1.00 92.81 130 ARG A C 1
ATOM 1024 O O . ARG A 1 130 ? 8.481 11.685 -16.216 1.00 92.81 130 ARG A O 1
ATOM 1031 N N . LEU A 1 131 ? 6.878 11.030 -17.659 1.00 94.88 131 LEU A N 1
ATOM 1032 C CA . LEU A 1 131 ? 7.245 9.613 -17.640 1.00 94.88 131 LEU A CA 1
ATOM 1033 C C . LEU A 1 131 ? 8.588 9.384 -18.329 1.00 94.88 131 LEU A C 1
ATOM 1035 O O . LEU A 1 131 ? 9.411 8.637 -17.806 1.00 94.88 131 LEU A O 1
ATOM 1039 N N . ARG A 1 132 ? 8.849 10.091 -19.433 1.00 96.12 132 ARG A N 1
ATOM 1040 C CA . ARG A 1 132 ? 10.143 10.081 -20.120 1.00 96.12 132 ARG A CA 1
ATOM 1041 C C . ARG A 1 132 ? 11.283 10.508 -19.194 1.00 96.12 132 ARG A C 1
ATOM 1043 O O . ARG A 1 132 ? 12.244 9.760 -19.053 1.00 96.12 132 ARG A O 1
ATOM 1050 N N . ALA A 1 133 ? 11.150 11.648 -18.513 1.00 95.25 133 ALA A N 1
ATOM 1051 C CA . ALA A 1 133 ? 12.174 12.128 -17.582 1.00 95.25 133 ALA A CA 1
ATOM 1052 C C . ALA A 1 133 ? 12.423 11.137 -16.428 1.00 95.25 133 ALA A C 1
ATOM 1054 O O . ALA A 1 133 ? 13.565 10.904 -16.032 1.00 95.25 133 ALA A O 1
ATOM 1055 N N . GLY A 1 134 ? 11.358 10.516 -15.906 1.00 95.56 134 GLY A N 1
ATOM 1056 C CA . GLY A 1 134 ? 11.469 9.461 -14.898 1.00 95.56 134 GLY A CA 1
ATOM 1057 C C . GLY A 1 134 ? 12.216 8.227 -15.411 1.00 95.56 134 GLY A C 1
ATOM 1058 O O . GLY A 1 134 ? 13.124 7.740 -14.740 1.00 95.56 134 GLY A O 1
ATOM 1059 N N . LEU A 1 135 ? 11.877 7.759 -16.614 1.00 96.44 135 LEU A N 1
ATOM 1060 C CA . LEU A 1 135 ? 12.515 6.611 -17.257 1.00 96.44 135 LEU A CA 1
ATOM 1061 C C . LEU A 1 135 ? 14.011 6.858 -17.498 1.00 96.44 135 LEU A C 1
ATOM 1063 O O . LEU A 1 135 ? 14.837 6.021 -17.139 1.00 96.44 135 LEU A O 1
ATOM 1067 N N . GLU A 1 136 ? 14.367 8.014 -18.061 1.00 96.12 136 GLU A N 1
ATOM 1068 C CA . GLU A 1 136 ? 15.757 8.410 -18.319 1.00 96.12 136 GLU A CA 1
ATOM 1069 C C . GLU A 1 136 ? 16.574 8.485 -17.025 1.00 96.12 136 GLU A C 1
ATOM 1071 O O . GLU A 1 136 ? 17.680 7.945 -16.961 1.00 96.12 136 GLU A O 1
ATOM 1076 N N . ARG A 1 137 ? 16.008 9.072 -15.961 1.00 97.00 137 ARG A N 1
ATOM 1077 C CA . ARG A 1 137 ? 16.637 9.126 -14.634 1.00 97.00 137 ARG A CA 1
ATOM 1078 C C . ARG A 1 137 ? 16.964 7.730 -14.107 1.00 97.00 137 ARG A C 1
ATOM 1080 O O . ARG A 1 137 ? 18.082 7.492 -13.653 1.00 97.00 137 ARG A O 1
ATOM 1087 N N . TRP A 1 138 ? 16.002 6.810 -14.154 1.00 96.75 138 TRP A N 1
ATOM 1088 C CA . TRP A 1 138 ? 16.197 5.458 -13.627 1.00 96.75 138 TRP A CA 1
ATOM 1089 C C . TRP A 1 138 ? 17.166 4.632 -14.474 1.00 96.75 138 TRP A C 1
ATOM 1091 O O . TRP A 1 138 ? 17.978 3.897 -13.916 1.00 96.75 138 TRP A O 1
ATOM 1101 N N . ARG A 1 139 ? 17.177 4.825 -15.797 1.00 95.38 139 ARG A N 1
ATOM 1102 C CA . ARG A 1 139 ? 18.196 4.239 -16.682 1.00 95.38 139 ARG A CA 1
ATOM 1103 C C . ARG A 1 139 ? 19.595 4.732 -16.370 1.00 95.38 139 ARG A C 1
ATOM 1105 O O . ARG A 1 139 ? 20.503 3.918 -16.245 1.00 95.38 139 ARG A O 1
ATOM 1112 N N . ALA A 1 140 ? 19.768 6.041 -16.199 1.00 95.25 140 ALA A N 1
ATOM 1113 C CA . ALA A 1 140 ? 21.055 6.607 -15.813 1.00 95.25 140 ALA A CA 1
ATOM 1114 C C . ALA A 1 140 ? 21.536 6.031 -14.471 1.00 95.25 140 ALA A C 1
ATOM 1116 O O . ALA A 1 140 ? 22.712 5.699 -14.327 1.00 95.25 140 ALA A O 1
ATOM 1117 N N . ARG A 1 141 ? 20.621 5.835 -13.508 1.00 95.94 141 ARG A N 1
ATOM 1118 C CA . ARG A 1 141 ? 20.954 5.198 -12.227 1.00 95.94 141 ARG A CA 1
ATOM 1119 C C . ARG A 1 141 ? 21.376 3.737 -12.396 1.00 95.94 141 ARG A C 1
ATOM 1121 O O . ARG A 1 141 ? 22.391 3.358 -11.821 1.00 95.94 141 ARG A O 1
ATOM 1128 N N . LEU A 1 142 ? 20.650 2.948 -13.191 1.00 93.06 142 LEU A N 1
ATOM 1129 C CA . LEU A 1 142 ? 20.976 1.539 -13.462 1.00 93.06 142 LEU A CA 1
ATOM 1130 C C . LEU A 1 142 ? 22.298 1.376 -14.220 1.00 93.06 142 LEU A C 1
ATOM 1132 O O . LEU A 1 142 ? 23.050 0.447 -13.940 1.00 93.06 142 LEU A O 1
ATOM 1136 N N . ALA A 1 143 ? 22.605 2.296 -15.136 1.00 92.69 143 ALA A N 1
ATOM 1137 C CA . ALA A 1 143 ? 23.883 2.324 -15.841 1.00 92.69 143 ALA A CA 1
ATOM 1138 C C . ALA A 1 143 ? 25.058 2.636 -14.898 1.00 92.69 143 ALA A C 1
ATOM 1140 O O . ALA A 1 143 ? 26.154 2.116 -15.085 1.00 92.69 143 ALA A O 1
ATOM 1141 N N . ALA A 1 144 ? 24.833 3.473 -13.880 1.00 94.00 144 ALA A N 1
ATOM 1142 C CA . ALA A 1 144 ? 25.854 3.834 -12.899 1.00 94.00 144 ALA A CA 1
ATOM 1143 C C . ALA A 1 144 ? 26.057 2.762 -11.815 1.00 94.00 144 ALA A C 1
ATOM 1145 O O . ALA A 1 144 ? 27.175 2.571 -11.340 1.00 94.00 144 ALA A O 1
ATOM 1146 N N . LEU A 1 145 ? 24.985 2.091 -11.385 1.00 91.69 145 LEU A N 1
ATOM 1147 C CA . LEU A 1 145 ? 25.026 1.093 -10.322 1.00 91.69 145 LEU A CA 1
ATOM 1148 C C . LEU A 1 145 ? 24.001 -0.020 -10.595 1.00 91.69 145 LEU A C 1
ATOM 1150 O O . LEU A 1 145 ? 22.814 0.286 -10.727 1.00 91.69 145 LEU A O 1
ATOM 1154 N N . PRO A 1 146 ? 24.404 -1.305 -10.611 1.00 90.25 146 PRO A N 1
ATOM 1155 C CA . PRO A 1 146 ? 23.466 -2.413 -10.760 1.00 90.25 146 PRO A CA 1
ATOM 1156 C C . PRO A 1 146 ? 22.406 -2.410 -9.657 1.00 90.25 146 PRO A C 1
ATOM 1158 O O . PRO A 1 146 ? 22.737 -2.190 -8.491 1.00 90.25 146 PRO A O 1
ATOM 1161 N N . TYR A 1 147 ? 21.158 -2.732 -10.008 1.00 86.75 147 TYR A N 1
ATOM 1162 C CA . TYR A 1 147 ? 20.007 -2.686 -9.094 1.00 86.75 147 TYR A CA 1
ATOM 1163 C C . TYR A 1 147 ? 20.242 -3.423 -7.765 1.00 86.75 147 TYR A C 1
ATOM 1165 O O . TYR A 1 147 ? 19.894 -2.927 -6.700 1.00 86.75 147 TYR A O 1
ATOM 1173 N N . ARG A 1 148 ? 20.930 -4.574 -7.811 1.00 82.88 148 ARG A N 1
ATOM 1174 C CA . ARG A 1 148 ? 21.285 -5.390 -6.632 1.00 82.88 148 ARG A CA 1
ATOM 1175 C C . ARG A 1 148 ? 22.137 -4.666 -5.580 1.00 82.88 148 ARG A C 1
ATOM 1177 O O . ARG A 1 148 ? 22.223 -5.132 -4.452 1.00 82.88 148 ARG A O 1
ATOM 1184 N N . ARG A 1 149 ? 22.804 -3.571 -5.958 1.00 86.38 149 ARG A N 1
ATOM 1185 C CA . ARG A 1 149 ? 23.661 -2.761 -5.079 1.00 86.38 149 ARG A CA 1
ATOM 1186 C C . ARG A 1 149 ? 22.990 -1.463 -4.620 1.00 86.38 149 ARG A C 1
ATOM 1188 O O . ARG A 1 149 ? 23.648 -0.650 -3.980 1.00 86.38 149 ARG A O 1
ATOM 1195 N N . TRP A 1 150 ? 21.731 -1.230 -4.984 1.00 87.69 150 TRP A N 1
ATOM 1196 C CA . TRP A 1 150 ? 21.017 -0.021 -4.580 1.00 87.69 150 TRP A CA 1
ATOM 1197 C C . TRP A 1 150 ? 20.687 -0.048 -3.092 1.00 87.69 150 TRP A C 1
ATOM 1199 O O . TRP A 1 150 ? 20.426 -1.109 -2.520 1.00 87.69 150 TRP A O 1
ATOM 1209 N N . ALA A 1 151 ? 20.662 1.134 -2.477 1.00 89.81 151 ALA A N 1
ATOM 1210 C CA . ALA A 1 151 ? 20.129 1.271 -1.130 1.00 89.81 151 ALA A CA 1
ATOM 1211 C C . ALA A 1 151 ? 18.620 0.976 -1.121 1.00 89.81 151 ALA A C 1
ATOM 1213 O O . ALA A 1 151 ? 17.929 1.140 -2.134 1.00 89.81 151 ALA A O 1
ATOM 1214 N N . HIS A 1 152 ? 18.093 0.568 0.037 1.00 82.25 152 HIS A N 1
ATOM 1215 C CA . HIS A 1 152 ? 16.672 0.246 0.174 1.00 82.25 152 HIS A CA 1
ATOM 1216 C C . HIS A 1 152 ? 15.777 1.425 -0.236 1.00 82.25 152 HIS A C 1
ATOM 1218 O O . HIS A 1 152 ? 14.802 1.217 -0.958 1.00 82.25 152 HIS A O 1
ATOM 1224 N N . GLU A 1 153 ? 16.124 2.664 0.138 1.00 85.81 153 GLU A N 1
ATOM 1225 C CA . GLU A 1 153 ? 15.307 3.829 -0.220 1.00 85.81 153 GLU A CA 1
ATOM 1226 C C . GLU A 1 153 ? 15.262 4.079 -1.732 1.00 85.81 153 GLU A C 1
ATOM 1228 O O . GLU A 1 153 ? 14.242 4.528 -2.253 1.00 85.81 153 GLU A O 1
ATOM 1233 N N . GLU A 1 154 ? 16.332 3.758 -2.461 1.00 90.81 154 GLU A N 1
ATOM 1234 C CA . GLU A 1 154 ? 16.385 3.930 -3.916 1.00 90.81 154 GLU A CA 1
ATOM 1235 C C . GLU A 1 154 ? 15.516 2.900 -4.640 1.00 90.81 154 GLU A C 1
ATOM 1237 O O . GLU A 1 154 ? 14.785 3.247 -5.570 1.00 90.81 154 GLU A O 1
ATOM 1242 N N . ALA A 1 155 ? 15.562 1.643 -4.188 1.00 87.94 155 ALA A N 1
ATOM 1243 C CA . ALA A 1 155 ? 14.690 0.584 -4.684 1.00 87.94 155 ALA A CA 1
ATOM 1244 C C . ALA A 1 155 ? 13.212 0.926 -4.432 1.00 87.94 155 ALA A C 1
ATOM 1246 O O . ALA A 1 155 ? 12.387 0.845 -5.344 1.00 87.94 155 ALA A O 1
ATOM 1247 N N . VAL A 1 156 ? 12.889 1.400 -3.223 1.00 85.75 156 VAL A N 1
ATOM 1248 C CA . VAL A 1 156 ? 11.540 1.866 -2.872 1.00 85.75 156 VAL A CA 1
ATOM 1249 C C . VAL A 1 156 ? 11.120 3.054 -3.737 1.00 85.75 156 VAL A C 1
ATOM 1251 O O . VAL A 1 156 ? 9.991 3.079 -4.214 1.00 85.75 156 VAL A O 1
ATOM 1254 N N . ALA A 1 157 ? 12.011 4.009 -4.002 1.00 92.00 157 ALA A N 1
ATOM 1255 C CA . ALA A 1 157 ? 11.701 5.162 -4.843 1.00 92.00 157 ALA A CA 1
ATOM 1256 C C . ALA A 1 157 ? 11.427 4.783 -6.312 1.00 92.00 157 ALA A C 1
ATOM 1258 O O . ALA A 1 157 ? 10.583 5.415 -6.957 1.00 92.00 157 ALA A O 1
ATOM 1259 N N . LEU A 1 158 ? 12.099 3.757 -6.851 1.00 94.06 158 LEU A N 1
ATOM 1260 C CA . LEU A 1 158 ? 11.776 3.210 -8.174 1.00 94.06 158 LEU A CA 1
ATOM 1261 C C . LEU A 1 158 ? 10.398 2.548 -8.173 1.00 94.06 158 LEU A C 1
ATOM 1263 O O . LEU A 1 158 ? 9.584 2.836 -9.051 1.00 94.06 158 LEU A O 1
ATOM 1267 N N . ASP A 1 159 ? 10.134 1.699 -7.184 1.00 91.12 159 ASP A N 1
ATOM 1268 C CA . ASP A 1 159 ? 8.860 0.996 -7.034 1.00 91.12 159 ASP A CA 1
ATOM 1269 C C . ASP A 1 159 ? 7.693 1.988 -6.880 1.00 91.12 159 ASP A C 1
ATOM 1271 O O . ASP A 1 159 ? 6.669 1.860 -7.555 1.00 91.12 159 ASP A O 1
ATOM 1275 N N . ASP A 1 160 ? 7.873 3.036 -6.076 1.00 90.31 160 ASP A N 1
ATOM 1276 C CA . ASP A 1 160 ? 6.887 4.098 -5.879 1.00 90.31 160 ASP A CA 1
ATOM 1277 C C . ASP A 1 160 ? 6.677 4.925 -7.164 1.00 90.31 160 ASP A C 1
ATOM 1279 O O . ASP A 1 160 ? 5.547 5.313 -7.467 1.00 90.31 160 ASP A O 1
ATOM 1283 N N . TRP A 1 161 ? 7.719 5.154 -7.976 1.00 94.94 161 TRP A N 1
ATOM 1284 C CA . TRP A 1 161 ? 7.569 5.789 -9.292 1.00 94.94 161 TRP A CA 1
ATOM 1285 C C . TRP A 1 161 ? 6.803 4.900 -10.281 1.00 94.94 161 TRP A C 1
ATOM 1287 O O . TRP A 1 161 ? 5.918 5.394 -10.980 1.00 94.94 161 TRP A O 1
ATOM 1297 N N . LEU A 1 162 ? 7.093 3.598 -10.334 1.00 94.00 162 LEU A N 1
ATOM 1298 C CA . LEU A 1 162 ? 6.368 2.655 -11.194 1.00 94.00 162 LEU A CA 1
ATOM 1299 C C . LEU A 1 162 ? 4.885 2.616 -10.833 1.00 94.00 162 LEU A C 1
ATOM 1301 O O . LEU A 1 162 ? 4.010 2.738 -11.684 1.00 94.00 162 LEU A O 1
ATOM 1305 N N . VAL A 1 163 ? 4.588 2.514 -9.550 1.00 91.75 163 VAL A N 1
ATOM 1306 C CA . VAL A 1 163 ? 3.218 2.518 -9.054 1.00 91.75 163 VAL A CA 1
ATOM 1307 C C . VAL A 1 163 ? 2.526 3.857 -9.330 1.00 91.75 163 VAL A C 1
ATOM 1309 O O . VAL A 1 163 ? 1.439 3.890 -9.905 1.00 91.75 163 VAL A O 1
ATOM 1312 N N . GLY A 1 164 ? 3.133 4.964 -8.907 1.00 91.00 164 GLY A N 1
ATOM 1313 C CA . GLY A 1 164 ? 2.483 6.272 -8.909 1.00 91.00 164 GLY A CA 1
ATOM 1314 C C . GLY A 1 164 ? 2.399 6.895 -10.295 1.00 91.00 164 GLY A C 1
ATOM 1315 O O . GLY A 1 164 ? 1.364 7.439 -10.668 1.00 91.00 164 GLY A O 1
ATOM 1316 N N . ALA A 1 165 ? 3.478 6.807 -11.070 1.00 92.62 165 ALA A N 1
ATOM 1317 C CA . ALA A 1 165 ? 3.569 7.443 -12.376 1.00 92.62 165 ALA A CA 1
ATOM 1318 C C . ALA A 1 165 ? 3.173 6.487 -13.509 1.00 92.62 165 ALA A C 1
ATOM 1320 O O . ALA A 1 165 ? 2.395 6.871 -14.377 1.00 92.62 165 ALA A O 1
ATOM 1321 N N . VAL A 1 166 ? 3.664 5.240 -13.505 1.00 92.50 166 VAL A N 1
ATOM 1322 C CA . VAL A 1 166 ? 3.411 4.302 -14.617 1.00 92.50 166 VAL A CA 1
ATOM 1323 C C . VAL A 1 166 ? 2.035 3.645 -14.510 1.00 92.50 166 VAL A C 1
ATOM 1325 O O . VAL A 1 166 ? 1.310 3.589 -15.501 1.00 92.50 166 VAL A O 1
ATOM 1328 N N . LEU A 1 167 ? 1.644 3.180 -13.321 1.00 92.50 167 LEU A N 1
ATOM 1329 C CA . LEU A 1 167 ? 0.329 2.564 -13.103 1.00 92.50 167 LEU A CA 1
ATOM 1330 C C . LEU A 1 167 ? -0.756 3.583 -12.733 1.00 92.50 167 LEU A C 1
ATOM 1332 O O . LEU A 1 167 ? -1.935 3.238 -12.736 1.00 92.50 167 LEU A O 1
ATOM 1336 N N . SER A 1 168 ? -0.380 4.835 -12.440 1.00 91.69 168 SER A N 1
ATOM 1337 C CA . SER A 1 168 ? -1.300 5.881 -11.959 1.00 91.69 168 SER A CA 1
ATOM 1338 C C . SER A 1 168 ? -2.053 5.478 -10.687 1.00 91.69 168 SER A C 1
ATO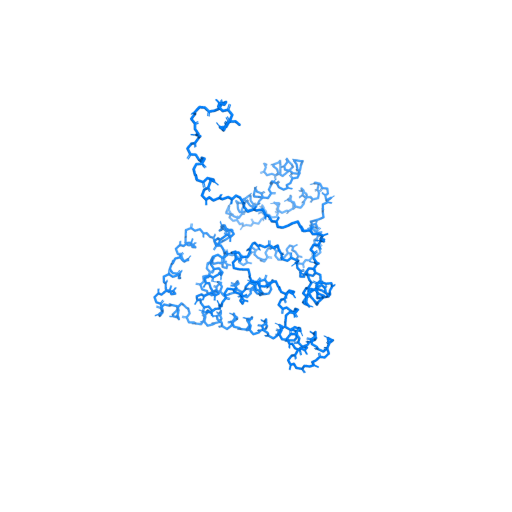M 1340 O O . SER A 1 168 ? -3.208 5.850 -10.475 1.00 91.69 168 SER A O 1
ATOM 1342 N N . TRP A 1 169 ? -1.424 4.671 -9.837 1.00 89.06 169 TRP A N 1
ATOM 1343 C CA . TRP A 1 169 ? -2.021 4.251 -8.581 1.00 89.06 169 TRP A CA 1
ATOM 1344 C C . TRP A 1 169 ? -1.700 5.236 -7.466 1.00 89.06 169 TRP A C 1
ATOM 1346 O O . TRP A 1 169 ? -0.573 5.705 -7.327 1.00 89.06 169 TRP A O 1
ATOM 1356 N N . GLY A 1 170 ? -2.684 5.495 -6.606 1.00 81.94 170 GLY A N 1
ATOM 1357 C CA . GLY A 1 170 ? -2.427 6.195 -5.352 1.00 81.94 170 GLY A CA 1
ATOM 1358 C C . GLY A 1 170 ? -1.480 5.389 -4.459 1.00 81.94 170 GLY A C 1
ATOM 1359 O O . GLY A 1 170 ? -1.578 4.160 -4.393 1.00 81.94 170 GLY A O 1
ATOM 1360 N N . ARG A 1 171 ? -0.603 6.086 -3.727 1.00 71.56 171 ARG A N 1
ATOM 1361 C CA . ARG A 1 171 ? 0.360 5.497 -2.776 1.00 71.56 171 ARG A CA 1
ATOM 1362 C C . ARG A 1 171 ? -0.306 4.521 -1.802 1.00 71.56 171 ARG A C 1
ATOM 1364 O O . ARG A 1 171 ? 0.207 3.428 -1.573 1.00 71.56 171 ARG A O 1
ATOM 1371 N N . THR A 1 172 ? -1.503 4.883 -1.339 1.00 69.94 172 THR A N 1
ATOM 1372 C CA . THR A 1 172 ? -2.378 4.068 -0.491 1.00 69.94 172 THR A CA 1
ATOM 1373 C C . THR A 1 172 ? -2.628 2.693 -1.098 1.00 69.94 172 THR A C 1
ATOM 1375 O O . THR A 1 172 ? -2.291 1.680 -0.495 1.00 69.94 172 THR A O 1
ATOM 1378 N N . ARG A 1 173 ? -3.115 2.631 -2.346 1.00 78.06 173 ARG A N 1
ATOM 1379 C CA . ARG A 1 173 ? -3.422 1.366 -3.038 1.00 78.06 173 ARG A CA 1
ATOM 1380 C C . ARG A 1 173 ? -2.215 0.427 -3.079 1.00 78.06 173 ARG A C 1
ATOM 1382 O O . ARG A 1 173 ? -2.386 -0.776 -2.931 1.00 78.06 173 ARG A O 1
ATOM 1389 N N . ALA A 1 174 ? -1.022 0.974 -3.277 1.00 73.56 174 ALA A N 1
ATOM 1390 C CA . ALA A 1 174 ? 0.194 0.202 -3.471 1.00 73.56 174 ALA A CA 1
ATOM 1391 C C . ALA A 1 174 ? 0.764 -0.379 -2.184 1.00 73.56 174 ALA A C 1
ATOM 1393 O O . ALA A 1 174 ? 1.143 -1.545 -2.170 1.00 73.56 174 ALA A O 1
ATOM 1394 N N . LEU A 1 175 ? 0.799 0.411 -1.107 1.00 69.31 175 LEU A N 1
ATOM 1395 C CA . LEU A 1 175 ? 1.326 -0.020 0.188 1.00 69.31 175 LEU A CA 1
ATOM 1396 C C . LEU A 1 175 ? 0.552 -1.222 0.739 1.00 69.31 175 LEU A C 1
ATOM 1398 O O . LEU A 1 175 ? 1.167 -2.182 1.189 1.00 69.31 175 LEU A O 1
ATOM 1402 N N . HIS A 1 176 ? -0.774 -1.235 0.584 1.00 67.19 176 HIS A N 1
ATOM 1403 C CA . HIS A 1 176 ? -1.610 -2.359 1.021 1.00 67.19 176 HIS A CA 1
ATOM 1404 C C . HIS A 1 176 ? -1.359 -3.670 0.279 1.00 67.19 176 HIS A C 1
ATOM 1406 O O . HIS A 1 176 ? -1.789 -4.726 0.733 1.00 67.19 176 HIS A O 1
ATOM 1412 N N . LEU A 1 177 ? -0.764 -3.597 -0.908 1.00 72.00 177 LEU A N 1
ATOM 1413 C CA . LEU A 1 177 ? -0.550 -4.761 -1.743 1.00 72.00 177 LEU A CA 1
ATOM 1414 C C . LEU A 1 177 ? 0.864 -5.308 -1.607 1.00 72.00 177 LEU A C 1
ATOM 1416 O O . LEU A 1 177 ? 1.081 -6.368 -2.169 1.00 72.00 177 LEU A O 1
ATOM 1420 N N . LYS A 1 178 ? 1.790 -4.654 -0.877 1.00 63.97 178 LYS A N 1
ATOM 1421 C CA . LYS A 1 178 ? 3.215 -5.036 -0.733 1.00 63.97 178 LYS A CA 1
ATOM 1422 C C . LYS A 1 178 ? 3.432 -6.342 0.064 1.00 63.97 178 LYS A C 1
ATOM 1424 O O . LYS A 1 178 ? 4.250 -6.409 0.971 1.00 63.97 178 LYS A O 1
ATOM 1429 N N . GLU A 1 179 ? 2.735 -7.404 -0.313 1.00 68.00 179 GLU A N 1
ATOM 1430 C CA . GLU A 1 179 ? 2.981 -8.790 0.071 1.00 68.00 179 GLU A CA 1
ATOM 1431 C C . GLU A 1 179 ? 3.637 -9.543 -1.100 1.00 68.00 179 GLU A C 1
ATOM 1433 O O . GLU A 1 179 ? 3.563 -9.109 -2.250 1.00 68.00 179 GLU A O 1
ATOM 1438 N N . GLY A 1 180 ? 4.282 -10.681 -0.828 1.00 69.38 180 GLY A N 1
ATOM 1439 C CA . GLY A 1 180 ? 5.220 -11.348 -1.749 1.00 69.38 180 GLY A CA 1
ATOM 1440 C C . GLY A 1 180 ? 4.800 -11.437 -3.227 1.00 69.38 180 GLY A C 1
ATOM 1441 O O . GLY A 1 180 ? 5.592 -11.095 -4.102 1.00 69.38 180 GLY A O 1
ATOM 1442 N N . GLU A 1 181 ? 3.554 -11.822 -3.528 1.00 76.50 181 GLU A N 1
ATOM 1443 C CA . GLU A 1 181 ? 3.059 -11.938 -4.915 1.00 76.50 181 GLU A CA 1
ATOM 1444 C C . GLU A 1 181 ? 3.068 -10.610 -5.680 1.00 76.50 181 GLU A C 1
ATOM 1446 O O . GLU A 1 181 ? 3.337 -10.566 -6.880 1.00 76.50 181 GLU A O 1
ATOM 1451 N N . PHE A 1 182 ? 2.784 -9.513 -4.987 1.00 82.69 182 PHE A N 1
ATOM 1452 C CA . PHE A 1 182 ? 2.805 -8.184 -5.569 1.00 82.69 182 PHE A CA 1
ATOM 1453 C C . PHE A 1 182 ? 4.217 -7.723 -5.876 1.00 82.69 182 PHE A C 1
ATOM 1455 O O . PHE A 1 182 ? 4.466 -7.195 -6.954 1.00 82.69 182 PHE A O 1
ATOM 1462 N N . LEU A 1 183 ? 5.147 -7.944 -4.944 1.00 80.94 183 LEU A N 1
ATOM 1463 C CA . LEU A 1 183 ? 6.554 -7.608 -5.143 1.00 80.94 183 LEU A CA 1
ATOM 1464 C C . LEU A 1 183 ? 7.148 -8.416 -6.303 1.00 80.94 183 LEU A C 1
ATOM 1466 O O . LEU A 1 183 ? 7.925 -7.871 -7.087 1.00 80.94 183 LEU A O 1
ATOM 1470 N N . ALA A 1 184 ? 6.729 -9.674 -6.465 1.00 82.56 184 ALA A N 1
ATOM 1471 C CA . ALA A 1 184 ? 7.083 -10.494 -7.619 1.00 82.56 184 ALA A CA 1
ATOM 1472 C C . ALA A 1 184 ? 6.515 -9.914 -8.928 1.00 82.56 184 ALA A C 1
ATOM 1474 O O . ALA A 1 184 ? 7.263 -9.699 -9.881 1.00 82.56 184 ALA A O 1
ATOM 1475 N N . ALA A 1 185 ? 5.222 -9.575 -8.970 1.00 85.44 185 ALA A N 1
ATOM 1476 C CA . ALA A 1 185 ? 4.594 -8.967 -10.147 1.00 85.44 185 ALA A CA 1
ATOM 1477 C C . ALA A 1 185 ? 5.180 -7.582 -10.494 1.00 85.44 185 ALA A C 1
ATOM 1479 O O . ALA A 1 185 ? 5.362 -7.254 -11.667 1.00 85.44 185 ALA A O 1
ATOM 1480 N N . LEU A 1 186 ? 5.534 -6.780 -9.488 1.00 88.31 186 LEU A N 1
ATOM 1481 C CA . LEU A 1 186 ? 6.243 -5.513 -9.662 1.00 88.31 186 LEU A CA 1
ATOM 1482 C C . LEU A 1 186 ? 7.681 -5.739 -10.156 1.00 88.31 186 LEU A C 1
ATOM 1484 O O . LEU A 1 186 ? 8.178 -4.975 -10.979 1.00 88.31 186 LEU A O 1
ATOM 1488 N N . GLY A 1 187 ? 8.328 -6.822 -9.717 1.00 89.06 187 GLY A N 1
ATOM 1489 C CA . GLY A 1 187 ? 9.578 -7.338 -10.279 1.00 89.06 187 GLY A CA 1
ATOM 1490 C C . GLY A 1 187 ? 9.490 -7.601 -11.780 1.00 89.06 187 GLY A C 1
ATOM 1491 O O . GLY A 1 187 ? 10.343 -7.137 -12.531 1.00 89.06 187 GLY A O 1
ATOM 1492 N N . GLU A 1 188 ? 8.425 -8.259 -12.231 1.00 91.06 188 GLU A N 1
ATOM 1493 C CA . GLU A 1 188 ? 8.189 -8.510 -13.657 1.00 91.06 188 GLU A CA 1
ATOM 1494 C C . GLU A 1 188 ? 7.952 -7.216 -14.450 1.00 91.06 188 GLU A C 1
ATOM 1496 O O . GLU A 1 188 ? 8.444 -7.082 -15.571 1.00 91.06 188 GLU A O 1
ATOM 1501 N N . LEU A 1 189 ? 7.254 -6.231 -13.872 1.00 93.44 189 LEU A N 1
ATOM 1502 C CA . LEU A 1 189 ? 7.114 -4.907 -14.484 1.00 93.44 189 LEU A CA 1
ATOM 1503 C C . LEU A 1 189 ? 8.461 -4.173 -14.575 1.00 93.44 189 LEU A C 1
ATOM 1505 O O . LEU A 1 189 ? 8.772 -3.606 -15.624 1.00 93.44 189 LEU A O 1
ATOM 1509 N N . ARG A 1 190 ? 9.280 -4.214 -13.514 1.00 94.06 190 ARG A N 1
ATOM 1510 C CA . ARG A 1 190 ? 10.649 -3.670 -13.525 1.00 94.06 190 ARG A CA 1
ATOM 1511 C C . ARG A 1 190 ? 11.470 -4.296 -14.642 1.00 94.06 190 ARG A C 1
ATOM 1513 O O . ARG A 1 190 ? 12.024 -3.562 -15.447 1.00 94.06 190 ARG A O 1
ATOM 1520 N N . ALA A 1 191 ? 11.497 -5.623 -14.729 1.00 91.56 191 ALA A N 1
ATOM 1521 C CA . ALA A 1 191 ? 12.256 -6.341 -15.748 1.00 91.56 191 ALA A CA 1
ATOM 1522 C C . ALA A 1 191 ? 11.765 -6.051 -17.178 1.00 91.56 191 ALA A C 1
ATOM 1524 O O . ALA A 1 191 ? 12.561 -6.062 -18.112 1.00 91.56 191 ALA A O 1
ATOM 1525 N N . ALA A 1 192 ? 10.470 -5.769 -17.363 1.00 93.69 192 ALA A N 1
ATOM 1526 C CA . ALA A 1 192 ? 9.923 -5.389 -18.665 1.00 93.69 192 ALA A CA 1
ATOM 1527 C C . ALA A 1 192 ? 10.395 -4.000 -19.136 1.00 93.69 192 ALA A C 1
ATOM 1529 O O . ALA A 1 192 ? 10.580 -3.801 -20.333 1.00 93.69 192 ALA A O 1
ATOM 1530 N N . LEU A 1 193 ? 10.579 -3.051 -18.214 1.00 93.25 193 LEU A N 1
ATOM 1531 C CA . LEU A 1 193 ? 11.033 -1.682 -18.511 1.00 93.25 193 LEU A CA 1
ATOM 1532 C C . LEU A 1 193 ? 12.561 -1.525 -18.479 1.00 93.25 193 LEU A C 1
ATOM 1534 O O . LEU A 1 193 ? 13.131 -0.677 -19.171 1.00 93.25 193 LEU A O 1
ATOM 1538 N N . PHE A 1 194 ? 13.208 -2.349 -17.662 1.00 93.69 194 PHE A N 1
ATOM 1539 C CA . PHE A 1 194 ? 14.636 -2.341 -17.384 1.00 93.69 194 PHE A CA 1
ATOM 1540 C C . PHE A 1 194 ? 15.160 -3.785 -17.432 1.00 93.69 194 PHE A C 1
ATOM 1542 O O . PHE A 1 194 ? 15.299 -4.431 -16.388 1.00 93.69 194 PHE A O 1
ATOM 1549 N N . PRO A 1 195 ? 15.420 -4.336 -18.630 1.00 89.06 195 PRO A N 1
ATOM 1550 C CA . PRO A 1 195 ? 15.892 -5.713 -18.784 1.00 89.06 195 PRO A CA 1
ATOM 1551 C C . PRO A 1 195 ? 17.166 -6.016 -17.981 1.00 89.06 195 PRO A C 1
ATOM 1553 O O . PRO A 1 195 ? 17.372 -7.147 -17.543 1.00 89.06 195 PRO A O 1
ATOM 1556 N N . GLU A 1 196 ? 17.987 -4.996 -17.723 1.00 83.81 196 GLU A N 1
ATOM 1557 C CA . GLU A 1 196 ? 19.219 -5.075 -16.938 1.00 83.81 196 GLU A CA 1
ATOM 1558 C C . GLU A 1 196 ? 18.962 -5.431 -15.465 1.00 83.81 196 GLU A C 1
ATOM 1560 O O . GLU A 1 196 ? 19.839 -5.979 -14.801 1.00 83.81 196 GLU A O 1
ATOM 1565 N N . VAL A 1 197 ? 17.752 -5.179 -14.947 1.00 83.62 197 VAL A N 1
ATOM 1566 C CA . VAL A 1 197 ? 17.350 -5.564 -13.581 1.00 83.62 197 VAL A CA 1
ATOM 1567 C C . VAL A 1 197 ? 17.248 -7.086 -13.437 1.00 83.62 197 VAL A C 1
ATOM 1569 O O . VAL A 1 197 ? 17.444 -7.606 -12.342 1.00 83.62 197 VAL A O 1
ATOM 1572 N N . ARG A 1 198 ? 16.983 -7.815 -14.531 1.00 68.94 198 ARG A N 1
ATOM 1573 C CA . ARG A 1 198 ? 16.843 -9.280 -14.528 1.00 68.94 198 ARG A CA 1
ATOM 1574 C C . ARG A 1 198 ? 18.180 -10.026 -14.578 1.00 68.94 198 ARG A C 1
ATOM 1576 O O . ARG A 1 198 ? 18.183 -11.246 -14.478 1.00 68.94 198 ARG A O 1
ATOM 1583 N N . ALA A 1 199 ? 19.304 -9.331 -14.754 1.00 50.06 199 ALA A N 1
ATOM 1584 C CA . ALA A 1 199 ? 20.593 -9.958 -15.026 1.00 50.06 199 ALA A CA 1
ATOM 1585 C C . ALA A 1 199 ? 21.265 -10.521 -13.757 1.00 50.06 199 ALA A C 1
ATOM 1587 O O . ALA A 1 199 ? 22.251 -9.985 -13.253 1.00 50.06 199 ALA A O 1
ATOM 1588 N N . LEU A 1 200 ? 20.755 -11.652 -13.274 1.00 50.94 200 LEU A N 1
ATOM 1589 C CA . LEU A 1 200 ? 21.619 -12.771 -12.915 1.00 50.94 200 LEU A CA 1
ATOM 1590 C C . LEU A 1 200 ? 21.719 -13.657 -14.163 1.00 50.94 200 LEU A C 1
ATOM 1592 O O . LEU A 1 200 ? 20.692 -13.892 -14.805 1.00 50.94 200 LEU A O 1
ATOM 1596 N N . PRO A 1 201 ? 22.911 -14.130 -14.568 1.00 52.00 201 PRO A N 1
ATOM 1597 C CA . PRO A 1 201 ? 22.993 -15.131 -15.623 1.00 52.00 201 PRO A CA 1
ATOM 1598 C C . PRO A 1 201 ? 22.071 -16.290 -15.238 1.00 52.00 201 PRO A C 1
ATOM 1600 O O . PRO A 1 201 ? 22.129 -16.754 -14.100 1.00 52.00 201 PRO A O 1
ATOM 1603 N N . ALA A 1 202 ? 21.224 -16.759 -16.157 1.00 47.72 202 ALA A N 1
ATOM 1604 C CA . ALA A 1 202 ? 20.301 -17.873 -15.902 1.00 47.72 202 ALA A CA 1
ATOM 1605 C C . ALA A 1 202 ? 21.017 -19.115 -15.321 1.00 47.72 202 ALA A C 1
ATOM 1607 O O . ALA A 1 202 ? 20.422 -19.931 -14.626 1.00 47.72 202 ALA A O 1
ATOM 1608 N N . GLU A 1 203 ? 22.321 -19.221 -15.569 1.00 44.41 203 GLU A N 1
ATOM 1609 C CA . GLU A 1 203 ? 23.251 -20.212 -15.031 1.00 44.41 203 GLU A CA 1
ATOM 1610 C C . GLU A 1 203 ? 23.461 -20.091 -13.508 1.00 44.41 203 GLU A C 1
ATOM 1612 O O . GLU A 1 203 ? 23.522 -21.116 -12.831 1.00 44.41 203 GLU A O 1
ATOM 1617 N N . LEU A 1 204 ? 23.501 -18.876 -12.940 1.00 46.41 204 LEU A N 1
ATOM 1618 C CA . LEU A 1 204 ? 23.601 -18.660 -11.490 1.00 46.41 204 LEU A CA 1
ATOM 1619 C C . LEU A 1 204 ? 22.266 -18.946 -10.786 1.00 46.41 204 LEU A C 1
ATOM 1621 O O . LEU A 1 204 ? 22.254 -19.529 -9.706 1.00 46.41 204 LEU A O 1
ATOM 1625 N N . GLU A 1 205 ? 21.136 -18.605 -11.415 1.00 45.41 205 GLU A N 1
ATOM 1626 C CA . GLU A 1 205 ? 19.806 -18.996 -10.921 1.00 45.41 205 GLU A CA 1
ATOM 1627 C C . GLU A 1 205 ? 19.599 -20.514 -10.985 1.00 45.41 205 GLU A C 1
ATOM 1629 O O . GLU A 1 205 ? 19.101 -21.106 -10.029 1.00 45.41 205 GLU A O 1
ATOM 1634 N N . ALA A 1 206 ? 20.033 -21.175 -12.062 1.00 49.94 206 ALA A N 1
ATOM 1635 C CA . ALA A 1 206 ? 20.011 -22.633 -12.169 1.00 49.94 206 ALA A CA 1
ATOM 1636 C C . ALA A 1 206 ? 20.941 -23.296 -11.138 1.00 49.94 206 ALA A C 1
ATOM 1638 O O . ALA A 1 206 ? 20.600 -24.330 -10.559 1.00 49.94 206 ALA A O 1
ATOM 1639 N N . PHE A 1 207 ? 22.096 -22.694 -10.853 1.00 45.53 207 PHE A N 1
ATOM 1640 C CA . PHE A 1 207 ? 23.026 -23.170 -9.832 1.00 45.53 207 PHE A CA 1
ATOM 1641 C C . PHE A 1 207 ? 22.444 -23.050 -8.413 1.00 45.53 207 PHE A C 1
ATOM 1643 O O . PHE A 1 207 ? 22.438 -24.031 -7.665 1.00 45.53 207 PHE A O 1
ATOM 1650 N N . LEU A 1 208 ? 21.870 -21.898 -8.060 1.00 46.59 208 LEU A N 1
ATOM 1651 C CA . LEU A 1 208 ? 21.211 -21.677 -6.766 1.00 46.59 208 LEU A CA 1
ATOM 1652 C C . LEU A 1 208 ? 19.910 -22.492 -6.630 1.00 46.59 208 LEU A C 1
ATOM 1654 O O . LEU A 1 208 ? 19.606 -23.015 -5.562 1.00 46.59 208 LEU A O 1
ATOM 1658 N N . GLY A 1 209 ? 19.168 -22.687 -7.721 1.00 45.94 209 GLY A N 1
ATOM 1659 C CA . GLY A 1 209 ? 17.968 -23.527 -7.756 1.00 45.94 209 GLY A CA 1
ATOM 1660 C C . GLY A 1 209 ? 18.263 -25.030 -7.663 1.00 45.94 209 GLY A C 1
ATOM 1661 O O . GLY A 1 209 ? 17.538 -25.761 -6.988 1.00 45.94 209 GLY A O 1
ATOM 1662 N N . SER A 1 210 ? 19.350 -25.507 -8.281 1.00 43.91 210 SER A N 1
ATOM 1663 C CA . SER A 1 210 ? 19.759 -26.924 -8.247 1.00 43.91 210 SER A CA 1
ATOM 1664 C C . SER A 1 210 ? 20.385 -27.350 -6.916 1.00 43.91 210 SER A C 1
ATOM 1666 O O . SER A 1 210 ? 20.302 -28.521 -6.547 1.00 43.91 210 SER A O 1
ATOM 1668 N N . THR A 1 211 ? 20.956 -26.412 -6.158 1.00 43.22 211 THR A N 1
ATOM 1669 C CA . THR A 1 211 ? 21.474 -26.665 -4.804 1.00 43.22 211 THR A CA 1
ATOM 1670 C C . THR A 1 211 ? 20.376 -26.676 -3.736 1.00 43.22 211 THR A C 1
ATOM 1672 O O . THR A 1 211 ? 20.527 -27.353 -2.721 1.00 43.22 211 THR A O 1
ATOM 1675 N N . VAL A 1 212 ? 19.241 -26.016 -3.982 1.00 44.75 212 VAL A N 1
ATOM 1676 C CA . VAL A 1 212 ? 18.103 -25.944 -3.043 1.00 44.75 212 VAL A CA 1
ATOM 1677 C C . VAL A 1 212 ? 17.008 -26.981 -3.368 1.00 44.75 212 VAL A C 1
ATOM 1679 O O . VAL A 1 212 ? 16.232 -27.372 -2.499 1.00 44.75 212 VAL A O 1
ATOM 1682 N N . GLY A 1 213 ? 16.974 -27.504 -4.598 1.00 37.66 213 GLY A N 1
ATOM 1683 C CA . GLY A 1 213 ? 15.886 -28.332 -5.134 1.00 37.66 213 GLY A CA 1
ATOM 1684 C C . GLY A 1 213 ? 15.970 -29.856 -4.969 1.00 37.66 213 GLY A C 1
ATOM 1685 O O . GLY A 1 213 ? 15.263 -30.562 -5.685 1.00 37.66 213 GLY A O 1
ATOM 1686 N N . GLY A 1 214 ? 16.783 -30.415 -4.066 1.00 36.53 214 GLY A N 1
ATOM 1687 C CA . GLY A 1 214 ? 16.816 -31.877 -3.909 1.00 36.53 214 GLY A CA 1
ATOM 1688 C C . GLY A 1 214 ? 17.625 -32.391 -2.727 1.00 36.53 214 GLY A C 1
ATOM 1689 O O . GLY A 1 214 ? 18.788 -32.728 -2.891 1.00 36.53 214 GLY A O 1
ATOM 1690 N N . ARG A 1 215 ? 16.999 -32.486 -1.543 1.00 39.22 215 ARG A N 1
ATOM 1691 C CA . ARG A 1 215 ? 17.521 -33.166 -0.332 1.00 39.22 215 ARG A CA 1
ATOM 1692 C C . ARG A 1 215 ? 19.026 -32.949 -0.045 1.00 39.22 215 ARG A C 1
ATOM 1694 O O . ARG A 1 215 ? 19.710 -33.875 0.383 1.00 39.22 215 ARG A O 1
ATOM 1701 N N . GLY A 1 216 ? 19.535 -31.735 -0.240 1.00 33.03 216 GLY A N 1
ATOM 1702 C CA . GLY A 1 216 ? 20.734 -31.270 0.465 1.00 33.03 216 GLY A CA 1
ATOM 1703 C C . GLY A 1 216 ? 20.345 -30.891 1.895 1.00 33.03 216 GLY A C 1
ATOM 1704 O O . GLY A 1 216 ? 19.178 -30.540 2.101 1.00 33.03 216 GLY A O 1
ATOM 1705 N N . PRO A 1 217 ? 21.247 -30.999 2.891 1.00 33.81 217 PRO A N 1
ATOM 1706 C CA . PRO A 1 217 ? 20.903 -30.666 4.264 1.00 33.81 217 PRO A CA 1
ATOM 1707 C C . PRO A 1 217 ? 20.376 -29.240 4.256 1.00 33.81 217 PRO A C 1
ATOM 1709 O O . PRO A 1 217 ? 21.035 -28.331 3.753 1.00 33.81 217 PRO A O 1
ATOM 1712 N N . ALA A 1 218 ? 19.150 -29.072 4.743 1.00 36.00 218 ALA A N 1
ATOM 1713 C CA . ALA A 1 218 ? 18.601 -27.761 4.976 1.00 36.00 218 ALA A CA 1
ATOM 1714 C C . ALA A 1 218 ? 19.643 -26.997 5.797 1.00 36.00 218 ALA A C 1
ATOM 1716 O O . ALA A 1 218 ? 19.855 -27.324 6.969 1.00 36.00 218 ALA A O 1
ATOM 1717 N N . LEU A 1 219 ? 20.282 -25.991 5.188 1.00 39.53 219 LEU A N 1
ATOM 1718 C CA . LEU A 1 219 ? 20.881 -24.866 5.901 1.00 39.53 219 LEU A CA 1
ATOM 1719 C C . LEU A 1 219 ? 19.714 -24.119 6.543 1.00 39.53 219 LEU A C 1
ATOM 1721 O O . LEU A 1 219 ? 19.270 -23.055 6.125 1.00 39.53 219 LEU A O 1
ATOM 1725 N N . SER A 1 220 ? 19.139 -24.802 7.521 1.00 36.31 220 SER A N 1
ATOM 1726 C CA . SER A 1 220 ? 18.148 -24.312 8.432 1.00 36.31 220 SER A CA 1
ATOM 1727 C C . SER A 1 220 ? 18.888 -23.213 9.159 1.00 36.31 220 SER A C 1
ATOM 1729 O O . SER A 1 220 ? 19.840 -23.481 9.891 1.00 36.31 220 SER A O 1
ATOM 1731 N N . LEU A 1 221 ? 18.470 -21.978 8.916 1.00 37.62 221 LEU A N 1
ATOM 1732 C CA . LEU A 1 221 ? 18.825 -20.788 9.680 1.00 37.62 221 LEU A CA 1
ATOM 1733 C C . LEU A 1 221 ? 18.256 -20.902 11.109 1.00 37.62 221 LEU A C 1
ATOM 1735 O O . LEU A 1 221 ? 17.557 -20.018 11.593 1.00 37.62 221 LEU A O 1
ATOM 1739 N N . LEU A 1 222 ? 18.487 -22.036 11.771 1.00 33.47 222 LEU A N 1
ATOM 1740 C CA . LEU A 1 222 ? 18.212 -22.225 13.178 1.00 33.47 222 LEU A CA 1
ATOM 1741 C C . LEU A 1 222 ? 19.436 -21.710 13.940 1.00 33.47 222 LEU A C 1
ATOM 1743 O O . LEU A 1 222 ? 20.560 -22.132 13.645 1.00 33.47 222 LEU A O 1
ATOM 1747 N N . PRO A 1 223 ? 19.250 -20.814 14.920 1.00 33.47 223 PRO A N 1
ATOM 1748 C CA . PRO A 1 223 ? 20.330 -20.415 15.804 1.00 33.47 223 PRO A CA 1
ATOM 1749 C C . PRO A 1 223 ? 20.774 -21.659 16.588 1.00 33.47 223 PRO A C 1
ATOM 1751 O O . PRO A 1 223 ? 20.048 -22.135 17.456 1.00 33.47 223 PRO A O 1
ATOM 1754 N N . GLY A 1 224 ? 21.931 -22.229 16.227 1.00 42.12 224 GLY A N 1
ATOM 1755 C CA . GLY A 1 224 ? 22.481 -23.428 16.872 1.00 42.12 224 GLY A CA 1
ATOM 1756 C C . GLY A 1 224 ? 23.184 -24.449 15.970 1.00 42.12 224 GLY A C 1
ATOM 1757 O O . GLY A 1 224 ? 23.741 -25.402 16.507 1.00 42.12 224 GLY A O 1
ATOM 1758 N N . ALA A 1 225 ? 23.200 -24.288 14.641 1.00 45.31 225 ALA A N 1
ATOM 1759 C CA . ALA A 1 225 ? 24.036 -25.141 13.786 1.00 45.31 225 ALA A CA 1
ATOM 1760 C C . ALA A 1 225 ? 25.525 -24.967 14.145 1.00 45.31 225 ALA A C 1
ATOM 1762 O O . ALA A 1 225 ? 26.015 -23.839 14.251 1.00 45.31 225 ALA A O 1
ATOM 1763 N N . ALA A 1 226 ? 26.233 -26.078 14.366 1.00 51.84 226 ALA A N 1
ATOM 1764 C CA . ALA A 1 226 ? 27.639 -26.059 14.749 1.00 51.84 226 ALA A CA 1
ATOM 1765 C C . ALA A 1 226 ? 28.475 -25.402 13.638 1.00 51.84 226 ALA A C 1
ATOM 1767 O O . ALA A 1 226 ? 28.223 -25.606 12.451 1.00 51.84 226 ALA A O 1
ATOM 1768 N N . ALA A 1 227 ? 29.492 -24.618 14.010 1.00 48.53 227 ALA A N 1
ATOM 1769 C CA . ALA A 1 227 ? 30.375 -23.931 13.057 1.00 48.53 227 ALA A CA 1
ATOM 1770 C C . ALA A 1 227 ? 31.014 -24.887 12.022 1.00 48.53 227 ALA A C 1
ATOM 1772 O O . ALA A 1 227 ? 31.357 -24.477 10.913 1.00 48.53 227 ALA A O 1
ATOM 1773 N N . GLU A 1 228 ? 31.129 -26.171 12.367 1.00 48.09 228 GLU A N 1
ATOM 1774 C CA . GLU A 1 228 ? 31.648 -27.233 11.507 1.00 48.09 228 GLU A CA 1
ATOM 1775 C C . GLU A 1 228 ? 30.730 -27.550 10.312 1.00 48.09 228 GLU A C 1
ATOM 1777 O O . GLU A 1 228 ? 31.238 -27.786 9.214 1.00 48.09 228 GLU A O 1
ATOM 1782 N N . ASP A 1 229 ? 29.405 -27.451 10.472 1.00 53.00 229 ASP A N 1
ATOM 1783 C CA . ASP A 1 229 ? 28.433 -27.690 9.393 1.00 53.00 229 ASP A CA 1
ATOM 1784 C C . ASP A 1 229 ? 28.468 -26.565 8.349 1.00 53.00 229 ASP A C 1
ATOM 1786 O O . ASP A 1 229 ? 28.375 -26.805 7.141 1.00 53.00 229 ASP A O 1
ATOM 1790 N N . TRP A 1 230 ? 28.703 -25.331 8.807 1.00 51.78 230 TRP A N 1
ATOM 1791 C CA . TRP A 1 230 ? 28.924 -24.173 7.940 1.00 51.78 230 TRP A CA 1
ATOM 1792 C C . TRP A 1 230 ? 30.231 -24.292 7.155 1.00 51.78 230 TRP A C 1
ATOM 1794 O O . TRP A 1 230 ? 30.235 -24.132 5.935 1.00 51.78 230 TRP A O 1
ATOM 1804 N N . ALA A 1 231 ? 31.333 -24.638 7.825 1.00 52.78 231 ALA A N 1
ATOM 1805 C CA . ALA A 1 231 ? 32.634 -24.809 7.180 1.00 52.78 231 ALA A CA 1
ATOM 1806 C C . ALA A 1 231 ? 32.659 -25.994 6.193 1.00 52.78 231 ALA A C 1
ATOM 1808 O O . ALA A 1 231 ? 33.401 -25.969 5.209 1.00 52.78 231 ALA A O 1
ATOM 1809 N N . ALA A 1 232 ? 31.867 -27.043 6.434 1.00 54.88 232 ALA A N 1
ATOM 1810 C CA . ALA A 1 232 ? 31.707 -28.166 5.512 1.00 54.88 232 ALA A CA 1
ATOM 1811 C C . ALA A 1 232 ? 30.876 -27.784 4.275 1.00 54.88 232 ALA A C 1
ATOM 1813 O O . ALA A 1 232 ? 31.285 -28.084 3.152 1.00 54.88 232 ALA A O 1
ATOM 1814 N N . GLY A 1 233 ? 29.761 -27.065 4.461 1.00 56.78 233 GLY A N 1
ATOM 1815 C CA . GLY A 1 233 ? 28.964 -26.516 3.358 1.00 56.78 233 GLY A CA 1
ATOM 1816 C C . GLY A 1 233 ? 29.769 -25.548 2.487 1.00 56.78 233 GLY A C 1
ATOM 1817 O O . GLY A 1 233 ? 29.733 -25.638 1.260 1.00 56.78 233 GLY A O 1
ATOM 1818 N N . TYR A 1 234 ? 30.579 -24.699 3.124 1.00 58.09 234 TYR A N 1
ATOM 1819 C CA . TYR A 1 234 ? 31.473 -23.757 2.457 1.00 58.09 234 TYR A CA 1
ATOM 1820 C C . TYR A 1 234 ? 32.564 -24.455 1.636 1.00 58.09 234 TYR A C 1
ATOM 1822 O O . TYR A 1 234 ? 32.714 -24.179 0.448 1.00 58.09 234 TYR A O 1
ATOM 1830 N N . ARG A 1 235 ? 33.279 -25.425 2.224 1.00 58.25 235 ARG A N 1
ATOM 1831 C CA . ARG A 1 235 ? 34.314 -26.202 1.516 1.00 58.25 235 ARG A CA 1
ATOM 1832 C C . ARG A 1 235 ? 33.745 -27.011 0.351 1.00 58.25 235 ARG A C 1
ATOM 1834 O O . ARG A 1 235 ? 34.387 -27.119 -0.690 1.00 58.25 235 ARG A O 1
ATOM 1841 N N . ALA A 1 236 ? 32.529 -27.540 0.490 1.00 58.38 236 ALA A N 1
ATOM 1842 C CA . ALA A 1 236 ? 31.846 -28.237 -0.595 1.00 58.38 236 ALA A CA 1
ATOM 1843 C C . ALA A 1 236 ? 31.437 -27.291 -1.741 1.00 58.38 236 ALA A C 1
ATOM 1845 O O . ALA A 1 236 ? 31.468 -27.702 -2.902 1.00 58.38 236 ALA A O 1
ATOM 1846 N N . LEU A 1 237 ? 31.074 -26.041 -1.433 1.00 53.84 237 LEU A N 1
ATOM 1847 C CA . LEU A 1 237 ? 30.786 -25.004 -2.426 1.00 53.84 237 LEU A CA 1
ATOM 1848 C C . LEU A 1 237 ? 32.073 -24.561 -3.141 1.00 53.84 237 LEU A C 1
ATOM 1850 O O . LEU A 1 237 ? 32.139 -24.628 -4.366 1.00 53.84 237 LEU A O 1
ATOM 1854 N N . ALA A 1 238 ? 33.119 -24.213 -2.385 1.00 55.88 238 ALA A N 1
ATOM 1855 C CA . ALA A 1 238 ? 34.416 -23.780 -2.908 1.00 55.88 238 ALA A CA 1
ATOM 1856 C C . ALA A 1 238 ? 35.091 -24.860 -3.775 1.00 55.88 238 ALA A C 1
ATOM 1858 O O . ALA A 1 238 ? 35.553 -24.571 -4.876 1.00 55.88 238 ALA A O 1
ATOM 1859 N N . GLY A 1 239 ? 35.059 -26.128 -3.347 1.00 57.94 239 GLY A N 1
ATOM 1860 C CA . GLY A 1 239 ? 35.605 -27.248 -4.122 1.00 57.94 239 GLY A CA 1
ATOM 1861 C C . GLY A 1 239 ? 34.865 -27.508 -5.440 1.00 57.94 239 GLY A C 1
ATOM 1862 O O . GLY A 1 239 ? 35.482 -27.909 -6.424 1.00 57.94 239 GLY A O 1
ATOM 1863 N N . LYS A 1 240 ? 33.553 -27.241 -5.498 1.00 51.16 240 LYS A N 1
ATOM 1864 C CA . LYS A 1 240 ? 32.763 -27.350 -6.737 1.00 51.16 240 LYS A CA 1
ATOM 1865 C C . LYS A 1 240 ? 32.978 -26.160 -7.672 1.00 51.16 240 LYS A C 1
ATOM 1867 O O . LYS A 1 240 ? 32.970 -26.356 -8.883 1.00 51.16 240 LYS A O 1
ATOM 1872 N N . VAL A 1 241 ? 33.208 -24.965 -7.125 1.00 51.59 241 VAL A N 1
ATOM 1873 C CA . VAL A 1 241 ? 33.569 -23.762 -7.893 1.00 51.59 241 VAL A CA 1
ATOM 1874 C C . VAL A 1 241 ? 34.969 -23.903 -8.501 1.00 51.59 241 VAL A C 1
ATOM 1876 O O . VAL A 1 241 ? 35.137 -23.627 -9.683 1.00 51.59 241 VAL A O 1
ATOM 1879 N N . ALA A 1 242 ? 35.944 -24.428 -7.752 1.00 53.00 242 ALA A N 1
ATOM 1880 C CA . ALA A 1 242 ? 37.307 -24.670 -8.239 1.00 53.00 242 ALA A CA 1
ATOM 1881 C C . ALA A 1 242 ? 37.399 -25.767 -9.321 1.00 53.00 242 ALA A C 1
ATOM 1883 O O . ALA A 1 242 ? 38.318 -25.759 -10.137 1.00 53.00 242 ALA A O 1
ATOM 1884 N N . ALA A 1 243 ? 36.456 -26.715 -9.336 1.00 50.06 243 ALA A N 1
ATOM 1885 C CA . ALA A 1 243 ? 36.400 -27.803 -10.315 1.00 50.06 243 ALA A CA 1
ATOM 1886 C C . ALA A 1 243 ? 35.597 -27.462 -11.586 1.00 50.06 243 ALA A C 1
ATOM 1888 O O . ALA A 1 243 ? 35.584 -28.254 -12.532 1.00 50.06 243 ALA A O 1
ATOM 1889 N N . ALA A 1 244 ? 34.906 -26.320 -11.619 1.00 48.78 244 ALA A N 1
ATOM 1890 C CA . ALA A 1 244 ? 34.090 -25.905 -12.752 1.00 48.78 244 ALA A CA 1
ATOM 1891 C C . ALA A 1 244 ? 34.894 -24.996 -13.707 1.00 48.78 244 ALA A C 1
ATOM 1893 O O . ALA A 1 244 ? 35.669 -24.157 -13.250 1.00 48.78 244 ALA A O 1
ATOM 1894 N N . PRO A 1 245 ? 34.729 -25.121 -15.037 1.00 43.12 245 PRO A N 1
ATOM 1895 C CA . PRO A 1 245 ? 35.486 -24.334 -16.006 1.00 43.12 245 PRO A CA 1
ATOM 1896 C C . PRO A 1 245 ? 34.874 -22.930 -16.146 1.00 43.12 245 PRO A C 1
ATOM 1898 O O . PRO A 1 245 ? 34.261 -22.620 -17.164 1.00 43.12 245 PRO A O 1
ATOM 1901 N N . PHE A 1 246 ? 34.990 -22.081 -15.121 1.00 48.62 246 PHE A N 1
ATOM 1902 C CA . PHE A 1 246 ? 34.426 -20.725 -15.134 1.00 48.62 246 PHE A CA 1
ATOM 1903 C C . PHE A 1 246 ? 35.425 -19.641 -14.723 1.00 48.62 246 PHE A C 1
ATOM 1905 O O . PHE A 1 246 ? 36.483 -19.898 -14.154 1.00 48.62 246 PHE A O 1
ATOM 1912 N N . SER A 1 247 ? 35.090 -18.409 -15.113 1.00 51.91 247 SER A N 1
ATOM 1913 C CA . SER A 1 247 ? 35.959 -17.238 -15.068 1.00 51.91 247 SER A CA 1
ATOM 1914 C C . SER A 1 247 ? 36.158 -16.693 -13.648 1.00 51.91 247 SER A C 1
ATOM 1916 O O . SER A 1 247 ? 35.260 -16.738 -12.809 1.00 51.91 247 SER A O 1
ATOM 1918 N N . LEU A 1 248 ? 37.326 -16.078 -13.427 1.00 45.94 248 LEU A N 1
ATOM 1919 C CA . LEU A 1 248 ? 37.732 -15.333 -12.220 1.00 45.94 248 LEU A CA 1
ATOM 1920 C C . LEU A 1 248 ? 36.692 -14.319 -11.691 1.00 45.94 248 LEU A C 1
ATOM 1922 O O . LEU A 1 248 ? 36.804 -13.869 -10.556 1.00 45.94 248 LEU A O 1
ATOM 1926 N N . GLY A 1 249 ? 35.688 -13.940 -12.489 1.00 47.91 249 GLY A N 1
ATOM 1927 C CA . GLY A 1 249 ? 34.607 -13.053 -12.054 1.00 47.91 249 GLY A CA 1
ATOM 1928 C C . GLY A 1 249 ? 33.630 -13.712 -11.076 1.00 47.91 249 GLY A C 1
ATOM 1929 O O . GLY A 1 249 ? 33.203 -13.063 -10.130 1.00 47.91 249 GLY A O 1
ATOM 1930 N N . LEU A 1 250 ? 33.321 -15.002 -11.252 1.00 47.38 250 LEU A N 1
ATOM 1931 C CA . LEU A 1 250 ? 32.373 -15.725 -10.393 1.00 47.38 250 LEU A CA 1
ATOM 1932 C C . LEU A 1 250 ? 32.949 -15.980 -8.991 1.00 47.38 250 LEU A C 1
ATOM 1934 O O . LEU A 1 250 ? 32.227 -15.937 -8.002 1.00 47.38 250 LEU A O 1
ATOM 1938 N N . LEU A 1 251 ? 34.263 -16.219 -8.920 1.00 52.00 251 LEU A N 1
ATOM 1939 C CA . LEU A 1 251 ? 35.011 -16.369 -7.669 1.00 52.00 251 LEU A CA 1
ATOM 1940 C C . LEU A 1 251 ? 34.959 -15.085 -6.839 1.00 52.00 251 LEU A C 1
ATOM 1942 O O . LEU A 1 251 ? 34.549 -15.142 -5.686 1.00 52.00 251 LEU A O 1
ATOM 1946 N N . HIS A 1 252 ? 35.232 -13.931 -7.455 1.00 52.34 252 HIS A N 1
ATOM 1947 C CA . HIS A 1 252 ? 35.096 -12.643 -6.772 1.00 52.34 252 HIS A CA 1
ATOM 1948 C C . HIS A 1 252 ? 33.650 -12.344 -6.343 1.00 52.34 252 HIS A C 1
ATOM 1950 O O . HIS A 1 252 ? 33.443 -11.750 -5.294 1.00 52.34 252 HIS A O 1
ATOM 1956 N N . GLU A 1 253 ? 32.630 -12.765 -7.103 1.00 50.91 253 GLU A N 1
ATOM 1957 C CA . GLU A 1 253 ? 31.226 -12.571 -6.700 1.00 50.91 253 GLU A CA 1
ATOM 1958 C C . GLU A 1 253 ? 30.818 -13.445 -5.502 1.00 50.91 253 GLU A C 1
ATOM 1960 O O . GLU A 1 253 ? 30.027 -13.008 -4.662 1.00 50.91 253 GLU A O 1
ATOM 1965 N N . VAL A 1 254 ? 31.368 -14.659 -5.394 1.00 54.38 254 VAL A N 1
ATOM 1966 C CA . VAL A 1 254 ? 31.195 -15.514 -4.212 1.00 54.38 254 VAL A CA 1
ATOM 1967 C C . VAL A 1 254 ? 31.967 -14.934 -3.028 1.00 54.38 254 VAL A C 1
ATOM 1969 O O . VAL A 1 254 ? 31.399 -14.822 -1.947 1.00 54.38 254 VAL A O 1
ATOM 1972 N N . GLU A 1 255 ? 33.210 -14.497 -3.221 1.00 52.47 255 GLU A N 1
ATOM 1973 C CA . GLU A 1 255 ? 34.022 -13.851 -2.182 1.00 52.47 255 GLU A CA 1
ATOM 1974 C C . GLU A 1 255 ? 33.380 -12.557 -1.660 1.00 52.47 255 GLU A C 1
ATOM 1976 O O . GLU A 1 255 ? 33.299 -12.368 -0.448 1.00 52.47 255 GLU A O 1
ATOM 1981 N N . ASP A 1 256 ? 32.835 -11.711 -2.539 1.00 55.53 256 ASP A N 1
ATOM 1982 C CA . ASP A 1 256 ? 32.104 -10.490 -2.176 1.00 55.53 256 ASP A CA 1
ATOM 1983 C C . ASP A 1 256 ? 30.836 -10.811 -1.369 1.00 55.53 256 ASP A C 1
ATOM 1985 O O . ASP A 1 256 ? 30.532 -10.148 -0.372 1.00 55.53 256 ASP A O 1
ATOM 1989 N N . TRP A 1 257 ? 30.082 -11.840 -1.775 1.00 55.88 257 TRP A N 1
ATOM 1990 C CA . TRP A 1 257 ? 28.897 -12.289 -1.042 1.00 55.88 257 TRP A CA 1
ATOM 1991 C C . TRP A 1 257 ? 29.273 -12.815 0.347 1.00 55.88 257 TRP A C 1
ATOM 1993 O O . TRP A 1 257 ? 28.619 -12.483 1.337 1.00 55.88 257 TRP A O 1
ATOM 2003 N N . VAL A 1 258 ? 30.362 -13.574 0.439 1.00 54.59 258 VAL A N 1
ATOM 2004 C CA . VAL A 1 258 ? 30.901 -14.115 1.690 1.00 54.59 258 VAL A CA 1
ATOM 2005 C C . VAL A 1 258 ? 31.405 -13.001 2.603 1.00 54.59 258 VAL A C 1
ATOM 2007 O O . VAL A 1 258 ? 31.062 -12.985 3.784 1.00 54.59 258 VAL A O 1
ATOM 2010 N N . ALA A 1 259 ? 32.137 -12.024 2.069 1.00 54.12 259 ALA A N 1
ATOM 2011 C CA . ALA A 1 259 ? 32.617 -10.860 2.807 1.00 54.12 259 ALA A CA 1
ATOM 2012 C C . ALA A 1 259 ? 31.458 -10.009 3.354 1.00 54.12 259 ALA A C 1
ATOM 2014 O O . ALA A 1 259 ? 31.498 -9.571 4.505 1.00 54.12 259 ALA A O 1
ATOM 2015 N N . ALA A 1 260 ? 30.388 -9.835 2.572 1.00 52.12 260 ALA A N 1
ATOM 2016 C CA . ALA A 1 260 ? 29.193 -9.102 2.989 1.00 52.12 260 ALA A CA 1
ATOM 2017 C C . ALA A 1 260 ? 28.409 -9.804 4.114 1.00 52.12 260 ALA A C 1
ATOM 2019 O O . ALA A 1 260 ? 27.771 -9.135 4.926 1.00 52.12 260 ALA A O 1
ATOM 2020 N N . HIS A 1 261 ? 28.478 -11.136 4.200 1.00 48.38 261 HIS A N 1
ATOM 2021 C CA . HIS A 1 261 ? 27.766 -11.928 5.212 1.00 48.38 261 HIS A CA 1
ATOM 2022 C C . HIS A 1 261 ? 28.673 -12.405 6.365 1.00 48.38 261 HIS A C 1
ATOM 2024 O O . HIS A 1 261 ? 28.188 -12.970 7.346 1.00 48.38 261 HIS A O 1
ATOM 2030 N N . HIS A 1 262 ? 29.975 -12.104 6.310 1.00 46.50 262 HIS A N 1
ATOM 2031 C CA . HIS A 1 262 ? 30.973 -12.459 7.326 1.00 46.50 262 HIS A CA 1
ATOM 2032 C C . HIS A 1 262 ? 30.739 -11.783 8.688 1.00 46.50 262 HIS A C 1
ATOM 2034 O O . HIS A 1 262 ? 31.182 -12.301 9.710 1.00 46.50 262 HIS A O 1
ATOM 2040 N N . GLN A 1 263 ? 30.014 -10.657 8.731 1.00 46.09 263 GLN A N 1
ATOM 2041 C CA . GLN A 1 263 ? 29.648 -9.981 9.986 1.00 46.09 263 GLN A CA 1
ATOM 2042 C C . GLN A 1 263 ? 28.563 -10.718 10.790 1.00 46.09 263 GLN A C 1
ATOM 2044 O O . GLN A 1 263 ? 28.329 -10.387 11.950 1.00 46.09 263 GLN A O 1
ATOM 2049 N N . VAL A 1 264 ? 27.909 -11.719 10.193 1.00 47.59 264 VAL A N 1
ATOM 2050 C CA . VAL A 1 264 ? 26.859 -12.527 10.838 1.00 47.59 264 VAL A CA 1
ATOM 2051 C C . VAL A 1 264 ? 27.418 -13.862 11.358 1.00 47.59 264 VAL A C 1
ATOM 2053 O O . VAL A 1 264 ? 26.750 -14.577 12.103 1.00 47.59 264 VAL A O 1
ATOM 2056 N N . LEU A 1 265 ? 28.666 -14.199 11.016 1.00 45.91 265 LEU A N 1
ATOM 2057 C CA . LEU A 1 265 ? 29.302 -15.441 11.440 1.00 45.91 265 LEU A CA 1
ATOM 2058 C C . LEU A 1 265 ? 29.934 -15.295 12.836 1.00 45.91 265 LEU A C 1
ATOM 2060 O O . LEU A 1 265 ? 30.629 -14.312 13.103 1.00 45.91 265 LEU A O 1
ATOM 2064 N N . PRO A 1 266 ? 29.770 -16.287 13.732 1.00 51.81 266 PRO A N 1
ATOM 2065 C CA . PRO A 1 266 ? 30.551 -16.353 14.959 1.00 51.81 266 PRO A CA 1
ATOM 2066 C C . PRO A 1 266 ? 32.056 -16.312 14.628 1.00 51.81 266 PRO A C 1
ATOM 2068 O O . PRO A 1 266 ? 32.466 -16.933 13.644 1.00 51.81 266 PRO A O 1
ATOM 2071 N N . PRO A 1 267 ? 32.910 -15.673 15.449 1.00 51.97 267 PRO A N 1
ATOM 2072 C CA . PRO A 1 267 ? 34.339 -15.485 15.157 1.00 51.97 267 PRO A CA 1
ATOM 2073 C C . PRO A 1 267 ? 35.095 -16.774 14.788 1.00 51.97 267 PRO A C 1
ATOM 2075 O O . PRO A 1 267 ? 36.010 -16.753 13.969 1.00 51.97 267 PRO A O 1
ATOM 2078 N N . ALA A 1 268 ? 34.678 -17.914 15.349 1.00 50.72 268 ALA A N 1
ATOM 2079 C CA . ALA A 1 268 ? 35.245 -19.228 15.045 1.00 50.72 268 ALA A CA 1
ATOM 2080 C C . ALA A 1 268 ? 34.923 -19.721 13.619 1.00 50.72 268 ALA A C 1
ATOM 2082 O O . ALA A 1 268 ? 35.767 -20.345 12.981 1.00 50.72 268 ALA A O 1
ATOM 2083 N N . ALA A 1 269 ? 33.730 -19.416 13.099 1.00 49.53 269 ALA A N 1
ATOM 2084 C CA . ALA A 1 269 ? 33.345 -19.743 11.726 1.00 49.53 269 ALA A CA 1
ATOM 2085 C C . ALA A 1 269 ? 34.031 -18.810 10.717 1.00 49.53 269 ALA A C 1
ATOM 2087 O O . ALA A 1 269 ? 34.440 -19.258 9.649 1.00 49.53 269 ALA A O 1
ATOM 2088 N N . ALA A 1 270 ? 34.231 -17.542 11.091 1.00 49.50 270 ALA A N 1
ATOM 2089 C CA . ALA A 1 270 ? 34.986 -16.585 10.291 1.00 49.50 270 ALA A CA 1
ATOM 2090 C C . ALA A 1 270 ? 36.451 -17.027 10.097 1.00 49.50 270 ALA A C 1
ATOM 2092 O O . ALA A 1 270 ? 36.931 -17.056 8.970 1.00 49.50 270 ALA A O 1
ATOM 2093 N N . ALA A 1 271 ? 37.133 -17.456 11.166 1.00 53.19 271 ALA A N 1
ATOM 2094 C CA . ALA A 1 271 ? 38.516 -17.938 11.087 1.00 53.19 271 ALA A CA 1
ATOM 2095 C C . ALA A 1 271 ? 38.663 -19.218 10.237 1.00 53.19 271 ALA A C 1
ATOM 2097 O O . ALA A 1 271 ? 39.631 -19.361 9.491 1.00 53.19 271 ALA A O 1
ATOM 2098 N N . ALA A 1 272 ? 37.690 -20.134 10.313 1.00 51.81 272 ALA A N 1
ATOM 2099 C CA . ALA A 1 272 ? 37.682 -21.357 9.511 1.00 51.81 272 ALA A CA 1
ATOM 2100 C C . ALA A 1 272 ? 37.414 -21.098 8.016 1.00 51.81 272 ALA A C 1
ATOM 2102 O O . ALA A 1 272 ? 37.942 -21.822 7.174 1.00 51.81 272 ALA A O 1
ATOM 2103 N N . ALA A 1 273 ? 36.614 -20.079 7.681 1.00 47.62 273 ALA A N 1
ATOM 2104 C CA . ALA A 1 273 ? 36.361 -19.675 6.298 1.00 47.62 273 ALA A CA 1
ATOM 2105 C C . ALA A 1 273 ? 37.597 -19.022 5.661 1.00 47.62 273 ALA A C 1
ATOM 2107 O O . ALA A 1 273 ? 37.940 -19.354 4.529 1.00 47.62 273 ALA A O 1
ATOM 2108 N N . THR A 1 274 ? 38.309 -18.165 6.403 1.00 51.06 274 THR A N 1
ATOM 2109 C CA . THR A 1 274 ? 39.556 -17.536 5.937 1.00 51.06 274 THR A CA 1
ATOM 2110 C C . THR A 1 274 ? 40.654 -18.573 5.682 1.00 51.06 274 THR A C 1
ATOM 2112 O O . THR A 1 274 ? 41.259 -18.559 4.619 1.00 51.06 274 THR A O 1
ATOM 2115 N N . ALA A 1 275 ? 40.837 -19.544 6.584 1.00 51.25 275 ALA A N 1
ATOM 2116 C CA . ALA A 1 275 ? 41.822 -20.620 6.415 1.00 51.25 275 ALA A CA 1
ATOM 2117 C C . ALA A 1 275 ? 41.493 -21.624 5.289 1.00 51.25 275 ALA A C 1
ATOM 2119 O O . ALA A 1 275 ? 42.334 -22.444 4.941 1.00 51.25 275 ALA A O 1
ATOM 2120 N N . ALA A 1 276 ? 40.262 -21.617 4.765 1.00 46.41 276 ALA A N 1
ATOM 2121 C CA . ALA A 1 276 ? 39.851 -22.453 3.634 1.00 46.41 276 ALA A CA 1
ATOM 2122 C C . ALA A 1 276 ? 39.909 -21.715 2.283 1.00 46.41 276 ALA A C 1
ATOM 2124 O O . ALA A 1 276 ? 39.708 -22.352 1.249 1.00 46.41 276 ALA A O 1
ATOM 2125 N N . ALA A 1 277 ? 40.101 -20.392 2.304 1.00 47.88 277 ALA A N 1
ATOM 2126 C CA . ALA A 1 277 ? 40.257 -19.549 1.121 1.00 47.88 277 ALA A CA 1
ATOM 2127 C C . ALA A 1 277 ? 41.736 -19.332 0.736 1.00 47.88 277 ALA A C 1
ATOM 2129 O O . ALA A 1 277 ? 42.011 -19.011 -0.418 1.00 47.88 277 ALA A O 1
ATOM 2130 N N . GLU A 1 278 ? 42.660 -19.514 1.687 1.00 48.72 278 GLU A N 1
ATOM 2131 C CA . GLU A 1 278 ? 44.113 -19.643 1.461 1.00 48.72 278 GLU A CA 1
ATOM 2132 C C . GLU A 1 278 ? 44.488 -21.031 0.915 1.00 48.72 278 GLU A C 1
ATOM 2134 O O . GLU A 1 278 ? 45.393 -21.090 0.048 1.00 48.72 278 GLU A O 1
#

Organism: Heterosigma akashiwo (NCBI:txid2829)

pLDDT: mean 77.0, std 20.37, range [33.03, 98.44]

Radius of gyration: 29.2 Å; chains: 1; bounding box: 71×78×75 Å

Sequence (278 aa):
MIRSGTISKPPAWYPILCQLPPFVPPPIAEAPANIVFPTDRLQRIYEQRNPSVVPDERKPYWEETTDPLALRFAATQLELMEKEGLSEAKAYRAAEARLARERKAALGELAAAAARFRELGDRPLLADPRLRAGLERWRARLAALPYRRWAHEEAVALDDWLVGAVLSWGRTRALHLKEGEFLAALGELRAALFPEVRALPAELEAFLGSTVGGRGPALSLLPGAAAEDWAAGYRALAGKVAAAPFSLGLLHEVEDWVAAHHQVLPPAAAAAATAAAE